Protein AF-A0A1B8EH57-F1 (afdb_monomer)

Nearest PDB structures (foldseek):
  7ki3-assembly2_D  TM=1.905E-01  e=2.242E+00  Homo sapiens

Structure (mmCIF, N/CA/C/O backbone):
data_AF-A0A1B8EH57-F1
#
_entry.id   AF-A0A1B8EH57-F1
#
loop_
_atom_site.group_PDB
_atom_site.id
_atom_site.type_symbol
_atom_site.label_atom_id
_atom_site.label_alt_id
_atom_site.label_comp_id
_atom_site.label_asym_id
_atom_site.label_entity_id
_atom_site.label_seq_id
_atom_site.pdbx_PDB_ins_code
_atom_site.Cartn_x
_atom_site.Cartn_y
_atom_site.Cartn_z
_atom_site.occupancy
_atom_site.B_iso_or_equiv
_atom_site.auth_seq_id
_atom_site.auth_comp_id
_atom_site.auth_asym_id
_atom_site.auth_atom_id
_atom_site.pdbx_PDB_model_num
ATOM 1 N N . MET A 1 1 ? -36.931 -7.193 52.667 1.00 37.59 1 MET A N 1
ATOM 2 C CA . MET A 1 1 ? -36.560 -7.745 51.350 1.00 37.59 1 MET A CA 1
ATOM 3 C C . MET A 1 1 ? -35.455 -6.861 50.803 1.00 37.59 1 MET A C 1
ATOM 5 O O . MET A 1 1 ? -35.737 -5.723 50.458 1.00 37.59 1 MET A O 1
ATOM 9 N N . SER A 1 2 ? -34.202 -7.315 50.858 1.00 40.94 2 SER A N 1
ATOM 10 C CA . SER A 1 2 ? -33.046 -6.522 50.423 1.00 40.94 2 SER A CA 1
ATOM 11 C C . SER A 1 2 ? -32.767 -6.791 48.950 1.00 40.94 2 SER A C 1
ATOM 13 O O . SER A 1 2 ? -32.434 -7.917 48.585 1.00 40.94 2 SER A O 1
ATOM 15 N N . ASN A 1 3 ? -32.913 -5.762 48.117 1.00 41.00 3 ASN A N 1
ATOM 16 C CA . ASN A 1 3 ? -32.501 -5.793 46.719 1.00 41.00 3 ASN A CA 1
ATOM 17 C C . ASN A 1 3 ? -30.983 -5.613 46.636 1.00 41.00 3 ASN A C 1
ATOM 19 O O . ASN A 1 3 ? -30.452 -4.557 46.970 1.00 41.00 3 ASN A O 1
ATOM 23 N N . GLN A 1 4 ? -30.297 -6.655 46.175 1.00 43.28 4 GLN A N 1
ATOM 24 C CA . GLN A 1 4 ? -28.942 -6.561 45.648 1.00 43.28 4 GLN A CA 1
ATOM 25 C C . GLN A 1 4 ? -29.031 -5.998 44.225 1.00 43.28 4 GLN A C 1
ATOM 27 O O . GLN A 1 4 ? -29.577 -6.651 43.341 1.00 43.28 4 GLN A O 1
ATOM 32 N N . GLN A 1 5 ? -28.481 -4.810 43.985 1.00 41.66 5 GLN A N 1
ATOM 33 C CA . GLN A 1 5 ? -28.038 -4.416 42.648 1.00 41.66 5 GLN A CA 1
ATOM 34 C C . GLN A 1 5 ? -26.516 -4.357 42.688 1.00 41.66 5 GLN A C 1
ATOM 36 O O . GLN A 1 5 ? -25.912 -3.380 43.124 1.00 41.66 5 GLN A O 1
ATOM 41 N N . GLY A 1 6 ? -25.907 -5.482 42.316 1.00 41.56 6 GLY A N 1
ATOM 42 C CA . GLY A 1 6 ? -24.475 -5.580 42.101 1.00 41.56 6 GLY A CA 1
ATOM 43 C C . GLY A 1 6 ? -24.075 -4.811 40.846 1.00 41.56 6 GLY A C 1
ATOM 44 O O . GLY A 1 6 ? -24.690 -4.962 39.791 1.00 41.56 6 GLY A O 1
ATOM 45 N N . LEU A 1 7 ? -23.022 -4.007 40.984 1.00 46.34 7 LEU A N 1
ATOM 46 C CA . LEU A 1 7 ? -22.224 -3.448 39.898 1.00 46.34 7 LEU A CA 1
ATOM 47 C C . LEU A 1 7 ? -21.903 -4.530 38.847 1.00 46.34 7 LEU A C 1
ATOM 49 O O . LEU A 1 7 ? -21.096 -5.423 39.094 1.00 46.34 7 LEU A O 1
ATOM 53 N N . LEU A 1 8 ? -22.472 -4.401 37.648 1.00 45.69 8 LEU A N 1
ATOM 54 C CA . LEU A 1 8 ? -22.114 -5.174 36.450 1.00 45.69 8 LEU A CA 1
ATOM 55 C C . LEU A 1 8 ? -21.276 -4.333 35.469 1.00 45.69 8 LEU A C 1
ATOM 57 O O . LEU A 1 8 ? -21.490 -4.380 34.266 1.00 45.69 8 LEU A O 1
ATOM 61 N N . VAL A 1 9 ? -20.329 -3.524 35.956 1.00 52.69 9 VAL A N 1
ATOM 62 C CA . VAL A 1 9 ? -19.559 -2.602 35.085 1.00 52.69 9 VAL A CA 1
ATOM 63 C C . VAL A 1 9 ? -18.210 -3.194 34.623 1.00 52.69 9 VAL A C 1
ATOM 65 O O . VAL A 1 9 ? -17.579 -2.671 33.709 1.00 52.69 9 VAL A O 1
ATOM 68 N N . GLY A 1 10 ? -17.768 -4.330 35.178 1.00 49.28 10 GLY A N 1
ATOM 69 C CA . GLY A 1 10 ? -16.447 -4.910 34.872 1.00 49.28 10 GLY A CA 1
ATOM 70 C C . GLY A 1 10 ? -16.366 -5.841 33.649 1.00 49.28 10 GLY A C 1
ATOM 71 O O . GLY A 1 10 ? -15.291 -6.012 33.079 1.00 49.28 10 GLY A O 1
ATOM 72 N N . GLY A 1 11 ? -17.475 -6.462 33.229 1.00 53.59 11 GLY A N 1
ATOM 73 C CA . GLY A 1 11 ? -17.455 -7.510 32.193 1.00 53.59 11 GLY A CA 1
ATOM 74 C C . GLY A 1 11 ? -17.371 -6.981 30.756 1.00 53.59 11 GLY A C 1
ATOM 75 O O . GLY A 1 11 ? -16.646 -7.529 29.921 1.00 53.59 11 GLY A O 1
ATOM 76 N N . ASP A 1 12 ? -18.080 -5.890 30.469 1.00 61.47 12 ASP A N 1
ATOM 77 C CA . ASP A 1 12 ? -18.237 -5.381 29.101 1.00 61.47 12 ASP A CA 1
ATOM 78 C C . ASP A 1 12 ? -17.005 -4.622 28.593 1.00 61.47 12 ASP A C 1
ATOM 80 O O . ASP A 1 12 ? -16.688 -4.659 27.400 1.00 61.47 12 ASP A O 1
ATOM 84 N N . THR A 1 13 ? -16.255 -3.974 29.485 1.00 68.88 13 THR A N 1
ATOM 85 C CA . THR A 1 13 ? -15.023 -3.246 29.144 1.00 68.88 13 THR A CA 1
ATOM 86 C C . THR A 1 13 ? -13.898 -4.201 28.749 1.00 68.88 13 THR A C 1
ATOM 88 O O . THR A 1 13 ? -13.303 -4.025 27.684 1.00 68.88 13 THR A O 1
ATOM 91 N N . SER A 1 14 ? -13.674 -5.260 29.533 1.00 75.44 14 SER A N 1
ATOM 92 C CA . SER A 1 14 ? -12.666 -6.295 29.257 1.00 75.44 14 SER A CA 1
ATOM 93 C C . SER A 1 14 ? -12.943 -7.033 27.943 1.00 75.44 14 SER A C 1
ATOM 95 O O . SER A 1 14 ? -12.069 -7.143 27.079 1.00 75.44 14 SER A O 1
ATOM 97 N N . ARG A 1 15 ? -14.200 -7.442 27.717 1.00 81.50 15 ARG A N 1
ATOM 98 C CA . ARG A 1 15 ? -14.610 -8.089 26.463 1.00 81.50 15 ARG A CA 1
ATOM 99 C C . ARG A 1 15 ? -14.409 -7.177 25.255 1.00 81.50 15 ARG A C 1
ATOM 101 O O . ARG A 1 15 ? -13.974 -7.638 24.200 1.00 81.50 15 ARG A O 1
ATOM 108 N N . THR A 1 16 ? -14.703 -5.885 25.396 1.00 81.69 16 THR A N 1
ATOM 109 C CA . THR A 1 16 ? -14.525 -4.947 24.285 1.00 81.69 16 THR A CA 1
ATOM 110 C C . THR A 1 16 ? -13.048 -4.672 23.996 1.00 81.69 16 THR A C 1
ATOM 112 O O . THR A 1 16 ? -12.673 -4.580 22.829 1.00 81.69 16 THR A O 1
ATOM 115 N N . ALA A 1 17 ? -12.191 -4.589 25.018 1.00 84.00 17 ALA A N 1
ATOM 116 C CA . ALA A 1 17 ? -10.747 -4.442 24.831 1.00 84.00 17 ALA A CA 1
ATOM 117 C C . ALA A 1 17 ? -10.155 -5.634 24.059 1.00 84.00 17 ALA A C 1
ATOM 119 O O . ALA A 1 17 ? -9.436 -5.443 23.079 1.00 84.00 17 ALA A O 1
ATOM 120 N N . GLN A 1 18 ? -10.555 -6.859 24.416 1.00 90.00 18 GLN A N 1
ATOM 121 C CA . GLN A 1 18 ? -10.153 -8.073 23.697 1.00 90.00 18 GLN A CA 1
ATOM 122 C C . GLN A 1 18 ? -10.617 -8.069 22.236 1.00 90.00 18 GLN A C 1
ATOM 124 O O . GLN A 1 18 ? -9.854 -8.429 21.343 1.00 90.00 18 GLN A O 1
ATOM 129 N N . GLN A 1 19 ? -11.852 -7.633 21.965 1.00 90.69 19 GLN A N 1
ATOM 130 C CA . GLN A 1 19 ? -12.363 -7.517 20.594 1.00 90.69 19 GLN A CA 1
ATOM 131 C C . GLN A 1 19 ? -11.565 -6.517 19.758 1.00 90.69 19 GLN A C 1
ATOM 133 O O . GLN A 1 19 ? -11.292 -6.771 18.585 1.00 90.69 19 GLN A O 1
ATOM 138 N N . VAL A 1 20 ? -11.197 -5.383 20.353 1.00 90.94 20 VAL A N 1
ATOM 139 C CA . VAL A 1 20 ? -10.392 -4.359 19.686 1.00 90.94 20 VAL A CA 1
ATOM 140 C C . VAL A 1 20 ? -8.989 -4.885 19.394 1.00 90.94 20 VAL A C 1
ATOM 142 O O . VAL A 1 20 ? -8.530 -4.757 18.261 1.00 90.94 20 VAL A O 1
ATOM 145 N N . GLN A 1 21 ? -8.342 -5.538 20.361 1.00 90.56 21 GLN A N 1
ATOM 146 C CA . GLN A 1 21 ? -7.015 -6.119 20.169 1.00 90.56 21 GLN A CA 1
ATOM 147 C C . GLN A 1 21 ? -7.015 -7.214 19.095 1.00 90.56 21 GLN A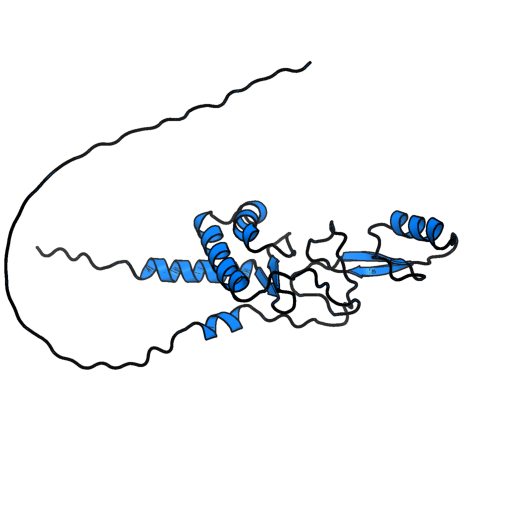 C 1
ATOM 149 O O . GLN A 1 21 ? -6.219 -7.158 18.159 1.00 90.56 21 GLN A O 1
ATOM 154 N N . ALA A 1 22 ? -7.961 -8.153 19.158 1.00 92.75 22 ALA A N 1
ATOM 155 C CA . ALA A 1 22 ? -8.095 -9.198 18.147 1.00 92.75 22 ALA A CA 1
ATOM 156 C C . ALA A 1 22 ? -8.340 -8.612 16.745 1.00 92.75 22 ALA A C 1
ATOM 158 O O . ALA A 1 22 ? -7.831 -9.123 15.748 1.00 92.75 22 ALA A O 1
ATOM 159 N N . ALA A 1 23 ? -9.106 -7.521 16.647 1.00 91.94 23 ALA A N 1
ATOM 160 C CA . ALA A 1 23 ? -9.321 -6.834 15.381 1.00 91.94 23 ALA A CA 1
ATOM 161 C C . ALA A 1 23 ? -8.056 -6.119 14.880 1.00 91.94 23 ALA A C 1
ATOM 163 O O . ALA A 1 23 ? -7.776 -6.166 13.684 1.00 91.94 23 ALA A O 1
ATOM 164 N N . LEU A 1 24 ? -7.276 -5.491 15.764 1.00 92.44 24 LEU A N 1
ATOM 165 C CA . LEU A 1 24 ? -5.995 -4.874 15.410 1.00 92.44 24 LEU A CA 1
ATOM 166 C C . LEU A 1 24 ? -5.024 -5.907 14.834 1.00 92.44 24 LEU A C 1
ATOM 168 O O . LEU A 1 24 ? -4.506 -5.702 13.740 1.00 92.44 24 LEU A O 1
ATOM 172 N N . GLU A 1 25 ? -4.852 -7.040 15.512 1.00 91.94 25 GLU A N 1
ATOM 173 C CA . GLU A 1 25 ? -3.983 -8.137 15.066 1.00 91.94 25 GLU A CA 1
ATOM 174 C C . GLU A 1 25 ? -4.462 -8.763 13.752 1.00 91.94 25 GLU A C 1
ATOM 176 O O . GLU A 1 25 ? -3.658 -9.149 12.903 1.00 91.94 25 GLU A O 1
ATOM 181 N N . ARG A 1 26 ? -5.782 -8.833 13.554 1.00 94.12 26 ARG A N 1
ATOM 182 C CA . ARG A 1 26 ? -6.382 -9.371 12.331 1.00 94.12 26 ARG A CA 1
ATOM 183 C C . ARG A 1 26 ? -6.219 -8.446 11.128 1.00 94.12 26 ARG A C 1
ATOM 185 O O . ARG A 1 26 ? -6.075 -8.936 10.010 1.00 94.12 26 ARG A O 1
ATOM 192 N N . PHE A 1 27 ? -6.336 -7.133 11.321 1.00 95.62 27 PHE A N 1
ATOM 193 C CA . PHE A 1 27 ? -6.460 -6.190 10.210 1.00 95.62 27 PHE A CA 1
ATOM 194 C C . PHE A 1 27 ? -5.225 -5.344 9.958 1.00 95.62 27 PHE A C 1
ATOM 196 O O . PHE A 1 27 ? -5.118 -4.832 8.844 1.00 95.62 27 PHE A O 1
ATOM 203 N N . PHE A 1 28 ? -4.316 -5.178 10.920 1.00 95.31 28 PHE A N 1
ATOM 204 C CA . PHE A 1 28 ? -3.252 -4.187 10.803 1.00 95.31 28 PHE A CA 1
ATOM 205 C C . PHE A 1 28 ? -1.857 -4.691 11.167 1.00 95.31 28 PHE A C 1
ATOM 207 O O . PHE A 1 28 ? -1.659 -5.549 12.020 1.00 95.31 28 PHE A O 1
ATOM 214 N N . ILE A 1 29 ? -0.873 -4.075 10.516 1.00 93.44 29 ILE A N 1
ATOM 215 C CA . ILE A 1 29 ? 0.534 -4.059 10.904 1.00 93.44 29 ILE A CA 1
ATOM 216 C C . ILE A 1 29 ? 0.951 -2.597 11.047 1.00 93.44 29 ILE A C 1
ATOM 218 O O . ILE A 1 29 ? 0.705 -1.783 10.154 1.00 93.44 29 ILE A O 1
ATOM 222 N N . MET A 1 30 ? 1.607 -2.274 12.158 1.00 90.00 30 MET A N 1
ATOM 223 C CA . MET A 1 30 ? 2.203 -0.961 12.391 1.00 90.00 30 MET A CA 1
ATOM 224 C C . MET A 1 30 ? 3.656 -0.996 11.924 1.00 90.00 30 MET A C 1
ATOM 226 O O . MET A 1 30 ? 4.483 -1.707 12.487 1.00 90.00 30 MET A O 1
ATOM 230 N N . ASN A 1 31 ? 3.967 -0.260 10.862 1.00 89.31 31 ASN A N 1
ATOM 231 C CA . ASN A 1 31 ? 5.331 -0.091 10.385 1.00 89.31 31 ASN A CA 1
ATOM 232 C C . ASN A 1 31 ? 5.885 1.222 10.945 1.00 89.31 31 ASN A C 1
ATOM 234 O O . ASN A 1 31 ? 5.649 2.289 10.378 1.00 89.31 31 ASN A O 1
ATOM 238 N N . GLU A 1 32 ? 6.593 1.126 12.067 1.00 86.06 32 GLU A N 1
ATOM 239 C CA . GLU A 1 32 ? 7.187 2.272 12.765 1.00 86.06 32 GLU A CA 1
ATOM 240 C C . GLU A 1 32 ? 8.334 2.920 11.979 1.00 86.06 32 GLU A C 1
ATOM 242 O O . GLU A 1 32 ? 8.498 4.133 12.030 1.00 86.06 32 GLU A O 1
ATOM 247 N N . GLU A 1 33 ? 9.097 2.148 11.199 1.00 85.81 33 GLU A N 1
ATOM 248 C CA . GLU A 1 33 ? 10.227 2.672 10.415 1.00 85.81 33 GLU A CA 1
ATOM 249 C C . GLU A 1 33 ? 9.765 3.715 9.384 1.00 85.81 33 GLU A C 1
ATOM 251 O O . GLU A 1 33 ? 10.410 4.749 9.186 1.00 85.81 33 GLU A O 1
ATOM 256 N N . TYR A 1 34 ? 8.621 3.455 8.746 1.00 86.25 34 TYR A N 1
ATOM 257 C CA . TYR A 1 34 ? 8.047 4.316 7.709 1.00 86.25 34 TYR A CA 1
ATOM 258 C C . TYR A 1 34 ? 6.793 5.066 8.160 1.00 86.25 34 TYR A C 1
ATOM 260 O O . TYR A 1 34 ? 6.176 5.774 7.353 1.00 86.25 34 TYR A O 1
ATOM 268 N N . ASN A 1 35 ? 6.411 4.921 9.431 1.00 86.75 35 ASN A N 1
ATOM 269 C CA . ASN A 1 35 ? 5.195 5.479 10.009 1.00 86.75 35 ASN A CA 1
ATOM 270 C C . ASN A 1 35 ? 3.948 5.157 9.158 1.00 86.75 35 ASN A C 1
ATOM 272 O O . ASN A 1 35 ? 3.191 6.052 8.748 1.00 86.75 35 ASN A O 1
ATOM 276 N N . LYS A 1 36 ? 3.746 3.871 8.839 1.00 88.69 36 LYS A N 1
ATOM 277 C CA . LYS A 1 36 ? 2.606 3.387 8.043 1.00 88.69 36 LYS A CA 1
ATOM 278 C C . LYS A 1 36 ? 1.738 2.419 8.836 1.00 88.69 36 LYS A C 1
ATOM 280 O O . LYS A 1 36 ? 2.230 1.480 9.447 1.00 88.69 36 LYS A O 1
ATOM 285 N N . VAL A 1 37 ? 0.425 2.619 8.747 1.00 92.19 37 VAL A N 1
ATOM 286 C CA . VAL A 1 37 ? -0.583 1.658 9.209 1.00 92.19 37 VAL A CA 1
ATOM 287 C C . VAL A 1 37 ? -0.955 0.795 8.012 1.00 92.19 37 VAL A C 1
ATOM 289 O O . VAL A 1 37 ? -1.624 1.272 7.099 1.00 92.19 37 VAL A O 1
ATOM 292 N N . ILE A 1 38 ? -0.483 -0.444 7.965 1.00 94.38 38 ILE A N 1
ATOM 293 C CA . ILE A 1 38 ? -0.692 -1.347 6.831 1.00 94.38 38 ILE A CA 1
ATOM 294 C C . ILE A 1 38 ? -1.899 -2.218 7.125 1.00 94.38 38 ILE A C 1
ATOM 296 O O . ILE A 1 38 ? -1.904 -2.953 8.107 1.00 94.38 38 ILE A O 1
ATOM 300 N N . CYS A 1 39 ? -2.920 -2.154 6.276 1.00 96.25 39 CYS A N 1
ATOM 301 C CA . CYS A 1 39 ? -4.034 -3.076 6.355 1.00 96.25 39 CYS A CA 1
ATOM 302 C C . CYS A 1 39 ? -3.667 -4.410 5.699 1.00 96.25 39 CYS A C 1
ATOM 304 O O . CYS A 1 39 ? -3.347 -4.450 4.513 1.00 96.25 39 CYS A O 1
ATOM 306 N N . ILE A 1 40 ? -3.767 -5.489 6.470 1.00 96.12 40 ILE A N 1
ATOM 307 C CA . ILE A 1 40 ? -3.529 -6.876 6.050 1.00 96.12 40 ILE A CA 1
ATOM 308 C C . ILE A 1 40 ? -4.818 -7.690 5.923 1.00 96.12 40 ILE A C 1
ATOM 310 O O . ILE A 1 40 ? -4.767 -8.902 5.720 1.00 96.12 40 ILE A O 1
ATOM 314 N N . GLY A 1 41 ? -5.974 -7.030 6.033 1.00 93.81 41 GLY A N 1
ATOM 315 C CA . GLY A 1 41 ? -7.258 -7.663 5.778 1.00 93.81 41 GLY A CA 1
ATOM 316 C C . GLY A 1 41 ? -7.300 -8.281 4.380 1.00 93.81 41 GLY A C 1
ATOM 317 O O . GLY A 1 41 ? -6.675 -7.780 3.437 1.00 93.81 41 GLY A O 1
ATOM 318 N N . GLU A 1 42 ? -8.043 -9.375 4.258 1.00 91.94 42 GLU A N 1
ATOM 319 C CA . GLU A 1 42 ? -8.228 -10.096 3.000 1.00 91.94 42 GLU A CA 1
ATOM 320 C C . GLU A 1 42 ? -8.636 -9.134 1.868 1.00 91.94 42 GLU A C 1
ATOM 322 O O . GLU A 1 42 ? -9.528 -8.300 2.039 1.00 91.94 42 GLU A O 1
ATOM 327 N N . GLY A 1 43 ? -7.914 -9.191 0.742 1.00 90.06 43 GLY A N 1
ATOM 328 C CA . GLY A 1 43 ? -8.135 -8.324 -0.422 1.00 90.06 43 GLY A CA 1
ATOM 329 C C . GLY A 1 43 ? -7.710 -6.852 -0.275 1.00 90.06 43 GLY A C 1
ATOM 330 O O . GLY A 1 43 ? -8.141 -6.028 -1.081 1.00 90.06 43 GLY A O 1
ATOM 331 N N . CYS A 1 44 ? -6.917 -6.480 0.742 1.00 92.38 44 CYS A N 1
ATOM 332 C CA . CYS A 1 44 ? -6.524 -5.081 0.971 1.00 92.38 44 CYS A CA 1
ATOM 333 C C . CYS A 1 44 ? -5.025 -4.788 0.794 1.00 92.38 44 CYS A C 1
ATOM 335 O O . CYS A 1 44 ? -4.672 -4.006 -0.087 1.00 92.38 44 CYS A O 1
ATOM 337 N N . ARG A 1 45 ? -4.169 -5.364 1.650 1.00 93.50 45 ARG A N 1
ATOM 338 C CA . ARG A 1 45 ? -2.689 -5.313 1.590 1.00 93.50 45 ARG A CA 1
ATOM 339 C C . ARG A 1 45 ? -2.076 -3.950 1.224 1.00 93.50 45 ARG A C 1
ATOM 341 O O . ARG A 1 45 ? -1.209 -3.862 0.357 1.00 93.50 45 ARG A O 1
ATOM 348 N N . LYS A 1 46 ? -2.514 -2.873 1.887 1.00 93.12 46 LYS A N 1
ATOM 349 C CA . LYS A 1 46 ? -2.045 -1.497 1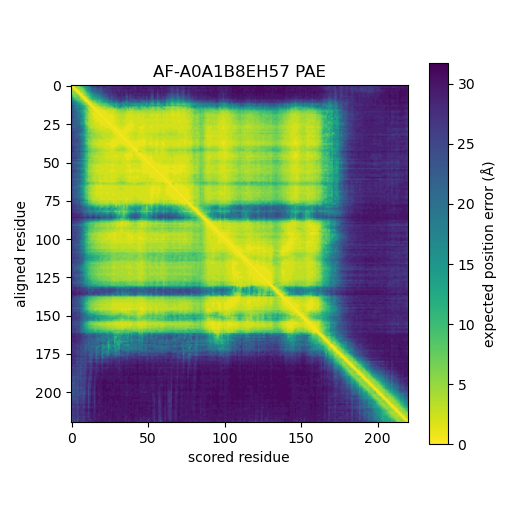.615 1.00 93.12 46 LYS A CA 1
ATOM 350 C C . LYS A 1 46 ? -2.009 -0.606 2.849 1.00 93.12 46 LYS A C 1
ATOM 352 O O . LYS A 1 46 ? -2.735 -0.829 3.815 1.00 93.12 46 LYS A O 1
ATOM 357 N N . ALA A 1 47 ? -1.206 0.450 2.795 1.00 93.00 47 ALA A N 1
ATOM 358 C CA . ALA A 1 47 ? -1.135 1.462 3.836 1.00 93.00 47 ALA A CA 1
ATOM 359 C C . ALA A 1 47 ? -2.375 2.371 3.846 1.00 93.00 47 ALA A C 1
ATOM 361 O O . ALA A 1 47 ? -2.849 2.847 2.812 1.00 93.00 47 ALA A O 1
ATOM 362 N N . ILE A 1 48 ? -2.873 2.655 5.046 1.00 92.19 48 ILE A N 1
ATOM 363 C CA . ILE A 1 48 ? -4.046 3.480 5.319 1.00 92.19 48 ILE A CA 1
ATOM 364 C C . ILE A 1 48 ? -3.611 4.687 6.151 1.00 92.19 48 ILE A C 1
ATOM 366 O O . ILE A 1 48 ? -2.798 4.585 7.067 1.00 92.19 48 ILE A O 1
ATOM 370 N N . LYS A 1 49 ? -4.153 5.866 5.836 1.00 89.00 49 L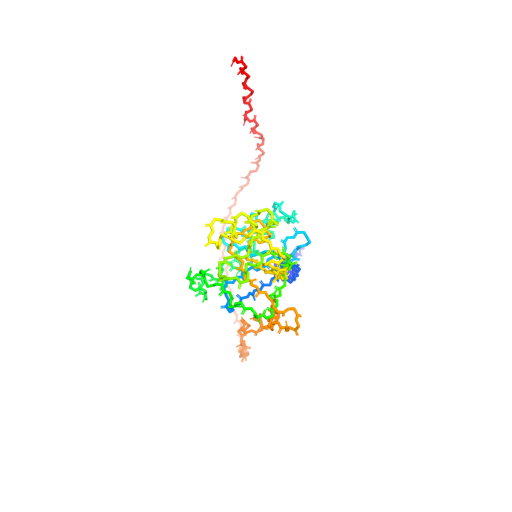YS A N 1
ATOM 371 C CA . LYS A 1 49 ? -3.948 7.059 6.671 1.00 89.00 49 LYS A CA 1
ATOM 372 C C . LYS A 1 49 ? -4.709 6.878 7.986 1.00 89.00 49 LYS A C 1
ATOM 374 O O . LYS A 1 49 ? -5.863 6.464 7.937 1.00 89.00 49 LYS A O 1
ATOM 379 N N . ALA A 1 50 ? -4.124 7.261 9.123 1.00 88.00 50 ALA A N 1
ATOM 380 C CA . ALA A 1 50 ? -4.744 7.087 10.445 1.00 88.00 50 ALA A CA 1
ATOM 381 C C . ALA A 1 50 ? -6.195 7.615 10.505 1.00 88.00 50 ALA A C 1
ATOM 383 O O . ALA A 1 50 ? -7.115 6.872 10.830 1.00 88.00 50 ALA A O 1
ATOM 384 N N . HIS A 1 51 ? -6.440 8.844 10.030 1.00 88.25 51 HIS A N 1
ATOM 385 C CA . HIS A 1 51 ? -7.790 9.436 9.990 1.00 88.25 51 HIS A CA 1
ATOM 386 C C . HIS A 1 51 ? -8.789 8.708 9.065 1.00 88.25 51 HIS A C 1
ATOM 388 O O . HIS A 1 51 ? -9.987 8.973 9.107 1.00 88.25 51 HIS A O 1
ATOM 394 N N . ALA A 1 52 ? -8.315 7.829 8.179 1.00 92.12 52 ALA A N 1
ATOM 395 C CA . ALA A 1 52 ? -9.144 7.076 7.242 1.00 92.12 52 ALA A CA 1
ATOM 396 C C . ALA A 1 52 ? -9.449 5.647 7.724 1.00 92.12 52 ALA A C 1
ATOM 398 O O . ALA A 1 52 ? -10.250 4.967 7.082 1.00 92.12 52 ALA A O 1
ATOM 399 N N . VAL A 1 53 ? -8.855 5.194 8.836 1.00 94.50 53 VAL A N 1
ATOM 400 C CA . VAL A 1 53 ? -8.973 3.817 9.346 1.00 94.50 53 VAL A CA 1
ATOM 401 C C . VAL A 1 53 ? -10.424 3.416 9.600 1.00 94.50 53 VAL A C 1
ATOM 403 O O . VAL A 1 53 ? -10.861 2.385 9.091 1.00 94.50 53 VAL A O 1
ATOM 406 N N . GLN A 1 54 ? -11.203 4.242 10.307 1.00 96.00 54 GLN A N 1
ATOM 407 C CA . GLN A 1 54 ? -12.602 3.925 10.619 1.00 96.00 54 GLN A CA 1
ATOM 408 C C . GLN A 1 54 ? -13.407 3.657 9.339 1.00 96.00 54 GLN A C 1
ATOM 410 O O . GLN A 1 54 ? -14.029 2.607 9.176 1.00 96.00 54 GLN A O 1
ATOM 415 N N . ARG A 1 55 ? -13.352 4.606 8.397 1.00 97.00 55 ARG A N 1
ATOM 416 C CA . ARG A 1 55 ? -14.057 4.518 7.111 1.00 97.00 55 ARG A CA 1
ATOM 417 C C . ARG A 1 55 ? -13.567 3.329 6.287 1.00 97.00 55 ARG A C 1
ATOM 419 O O . ARG A 1 55 ? -14.360 2.694 5.596 1.00 97.00 55 ARG A O 1
ATOM 426 N N . HIS A 1 56 ? -12.268 3.050 6.335 1.00 96.19 56 HIS A N 1
ATOM 427 C CA . HIS A 1 56 ? -11.661 1.931 5.635 1.00 96.19 56 HIS A CA 1
ATOM 428 C C . HIS A 1 56 ? -12.224 0.593 6.126 1.00 96.19 56 HIS A C 1
ATOM 430 O O . HIS A 1 56 ? -12.735 -0.177 5.315 1.00 96.19 56 HIS A O 1
ATOM 436 N N . LEU A 1 57 ? -12.217 0.362 7.441 1.00 96.44 57 LEU A N 1
ATOM 437 C CA . LEU A 1 57 ? -12.739 -0.858 8.059 1.00 96.44 57 LEU A CA 1
ATOM 438 C C . LEU A 1 57 ? -14.223 -1.083 7.751 1.00 96.44 57 LEU A C 1
ATOM 440 O O . LEU A 1 57 ? -14.619 -2.197 7.420 1.00 96.44 57 LEU A O 1
ATOM 444 N N . GLN A 1 58 ? -15.031 -0.024 7.799 1.00 96.56 58 GLN A N 1
ATOM 445 C CA . GLN A 1 58 ? -16.464 -0.111 7.504 1.00 96.56 58 GLN A CA 1
ATOM 446 C C . GLN A 1 58 ? -16.732 -0.480 6.042 1.00 96.56 58 GLN A C 1
ATOM 448 O O . GLN A 1 58 ? -17.575 -1.323 5.763 1.00 96.56 58 GLN A O 1
ATOM 453 N N . ARG A 1 59 ? -16.012 0.138 5.096 1.00 96.19 59 ARG A N 1
ATOM 454 C CA . ARG A 1 59 ? -16.277 -0.038 3.657 1.00 96.19 59 ARG A CA 1
ATOM 455 C C . ARG A 1 59 ? -15.613 -1.265 3.046 1.00 96.19 59 ARG A C 1
ATOM 457 O O . ARG A 1 59 ? -16.111 -1.776 2.053 1.00 96.19 59 ARG A O 1
ATOM 464 N N . ARG A 1 60 ? -14.448 -1.670 3.556 1.00 95.88 60 ARG A N 1
ATOM 465 C CA . ARG A 1 60 ? -13.641 -2.753 2.967 1.00 95.88 60 ARG A CA 1
ATOM 466 C C . ARG A 1 60 ? -13.717 -4.055 3.744 1.00 95.88 60 ARG A C 1
ATOM 468 O O . ARG A 1 60 ? -13.533 -5.104 3.144 1.00 95.88 60 ARG A O 1
ATOM 475 N N . HIS A 1 61 ? -14.007 -3.990 5.040 1.00 95.69 61 HIS A N 1
ATOM 476 C CA . HIS A 1 61 ? -14.013 -5.161 5.915 1.00 95.69 61 HIS A CA 1
ATOM 477 C C . HIS A 1 61 ? -15.327 -5.334 6.686 1.00 95.69 61 HIS A C 1
ATOM 479 O O . HIS A 1 61 ? -15.410 -6.207 7.545 1.00 95.69 61 HIS A O 1
ATOM 485 N N . SER A 1 62 ? -16.346 -4.514 6.393 1.00 95.44 62 SER A N 1
ATOM 486 C CA . SER A 1 62 ? -17.681 -4.569 7.008 1.00 95.44 62 SER A CA 1
ATOM 487 C C . SER A 1 62 ? -17.659 -4.600 8.543 1.00 95.44 62 SER A C 1
ATOM 489 O O . SER A 1 62 ? -18.520 -5.202 9.182 1.00 95.44 62 SER A O 1
ATOM 491 N N . VAL A 1 63 ? -16.662 -3.955 9.158 1.00 94.19 63 VAL A N 1
ATOM 492 C CA . VAL A 1 63 ? -16.532 -3.900 10.619 1.00 94.19 63 VAL A CA 1
ATOM 493 C C . VAL A 1 63 ? -17.561 -2.928 11.188 1.00 94.19 63 VAL A C 1
ATOM 495 O O . VAL A 1 63 ? -17.685 -1.795 10.718 1.00 94.19 63 VAL A O 1
ATOM 498 N N . GLY A 1 64 ? -18.264 -3.352 12.242 1.00 94.88 64 GLY A N 1
ATOM 499 C CA . GLY A 1 64 ? -19.300 -2.554 12.899 1.00 94.88 64 GLY A CA 1
ATOM 500 C C . GLY A 1 64 ? -18.824 -1.163 13.340 1.00 94.88 64 GLY A C 1
ATOM 501 O O . GLY A 1 64 ? -17.660 -0.957 13.698 1.00 94.88 64 GLY A O 1
ATOM 502 N N . GLY A 1 65 ? -19.740 -0.190 13.335 1.00 94.19 65 GLY A N 1
ATOM 503 C CA . GLY A 1 65 ? -19.432 1.229 13.560 1.00 94.19 65 GLY A CA 1
ATOM 504 C C . GLY A 1 65 ? -18.728 1.526 14.889 1.00 94.19 65 GLY A C 1
ATOM 505 O O . GLY A 1 65 ? -17.762 2.284 14.912 1.00 94.19 65 GLY A O 1
ATOM 506 N N . VAL A 1 66 ? -19.162 0.884 15.979 1.00 93.75 66 VAL A N 1
ATOM 507 C CA . VAL A 1 66 ? -18.570 1.070 17.316 1.00 93.75 66 VAL A CA 1
ATOM 508 C C . VAL A 1 66 ? -17.147 0.513 17.377 1.00 93.75 66 VAL A C 1
ATOM 510 O O . VAL A 1 66 ? -16.236 1.206 17.824 1.00 93.75 66 VAL A O 1
ATOM 513 N N . LEU A 1 67 ? -16.941 -0.714 16.890 1.00 93.88 67 LEU A N 1
ATOM 514 C CA . LEU A 1 67 ? -15.633 -1.371 16.903 1.00 93.88 67 LEU A CA 1
ATOM 515 C C . LEU A 1 67 ? -14.633 -0.643 15.992 1.00 93.88 67 LEU A C 1
ATOM 517 O O . LEU A 1 67 ? -13.524 -0.335 16.415 1.00 93.88 67 LEU A O 1
ATOM 521 N N . SER A 1 68 ? -15.045 -0.298 14.769 1.00 95.19 68 SER A N 1
ATOM 522 C CA . SER A 1 68 ? -14.206 0.449 13.819 1.00 95.19 68 SER A CA 1
ATOM 523 C C . SER A 1 68 ? -13.812 1.835 14.329 1.00 95.19 68 SER A C 1
ATOM 525 O O . SER A 1 68 ? -12.691 2.268 14.070 1.00 95.19 68 SER A O 1
ATOM 527 N N . LYS A 1 69 ? -14.702 2.520 15.064 1.00 95.06 69 LYS A N 1
ATOM 528 C CA . LYS A 1 69 ? -14.387 3.800 15.708 1.00 95.06 69 LYS A CA 1
ATOM 529 C C . LYS A 1 69 ? -13.312 3.626 16.782 1.00 95.06 69 LYS A C 1
ATOM 531 O O . LYS A 1 69 ? -12.279 4.269 16.684 1.00 95.06 69 LYS A O 1
ATOM 536 N N . ARG A 1 70 ? -13.498 2.691 17.722 1.00 94.19 70 ARG A N 1
ATOM 537 C CA . ARG A 1 70 ? -12.517 2.428 18.796 1.00 94.19 70 ARG A CA 1
ATOM 538 C C . ARG A 1 70 ? -11.133 2.060 18.256 1.00 94.19 70 ARG A C 1
ATOM 540 O O . ARG A 1 70 ? -10.131 2.540 18.766 1.00 94.19 70 ARG A O 1
ATOM 547 N N . ILE A 1 71 ? -11.077 1.241 17.204 1.00 93.44 71 ILE A N 1
ATOM 548 C CA . ILE A 1 71 ? -9.815 0.891 16.534 1.00 93.44 71 ILE A CA 1
ATOM 549 C C . ILE A 1 71 ? -9.144 2.135 15.936 1.00 93.44 71 ILE A C 1
ATOM 551 O O . ILE A 1 71 ? -7.932 2.301 16.053 1.00 93.44 71 ILE A O 1
ATOM 555 N N . ALA A 1 72 ? -9.919 3.002 15.281 1.00 92.69 72 ALA A N 1
ATOM 556 C CA . ALA A 1 72 ? -9.390 4.223 14.686 1.00 92.69 72 ALA A CA 1
ATOM 557 C C . ALA A 1 72 ? -8.905 5.224 15.738 1.00 92.69 72 ALA A C 1
ATOM 559 O O . ALA A 1 72 ? -7.881 5.858 15.505 1.00 92.69 72 ALA A O 1
ATOM 560 N N . ASP A 1 73 ? -9.600 5.330 16.871 1.00 91.62 73 ASP A N 1
ATOM 561 C CA . ASP A 1 73 ? -9.201 6.185 17.990 1.00 91.62 73 ASP A CA 1
ATOM 562 C C . ASP A 1 73 ? -7.850 5.714 18.561 1.00 91.62 73 ASP A C 1
ATOM 564 O O . ASP A 1 73 ? -6.911 6.504 18.604 1.00 91.62 73 ASP A O 1
ATOM 568 N N . LEU A 1 74 ? -7.686 4.411 18.840 1.00 90.31 74 LEU A N 1
ATOM 569 C CA . LEU A 1 74 ? -6.409 3.847 19.315 1.00 90.31 74 LEU A CA 1
ATOM 570 C C . LEU A 1 74 ? -5.257 4.044 18.325 1.00 90.31 74 LEU A C 1
ATOM 572 O O . LEU A 1 74 ? -4.164 4.453 18.706 1.00 90.31 74 LEU A O 1
ATOM 576 N N . ILE A 1 75 ? -5.483 3.772 17.035 1.00 89.31 75 ILE A N 1
ATOM 577 C CA . ILE A 1 75 ? -4.458 4.014 16.011 1.00 89.31 75 ILE A CA 1
ATOM 578 C C . ILE A 1 75 ? -4.158 5.514 15.907 1.00 89.31 75 ILE A C 1
ATOM 580 O O . ILE A 1 75 ? -3.012 5.898 15.699 1.00 89.31 75 ILE A O 1
ATOM 584 N N . GLY A 1 76 ? -5.172 6.369 16.033 1.00 87.94 76 GLY A N 1
ATOM 585 C CA . GLY A 1 76 ? -5.022 7.818 16.031 1.00 87.94 76 GLY A CA 1
ATOM 586 C C . GLY A 1 76 ? -4.168 8.320 17.192 1.00 87.94 76 GLY A C 1
ATOM 587 O O . GLY A 1 76 ? -3.323 9.183 16.973 1.00 87.94 76 GLY A O 1
ATOM 588 N N . GLU A 1 77 ? -4.339 7.757 18.384 1.00 85.19 77 GLU A N 1
ATOM 589 C CA . GLU A 1 77 ? -3.522 8.052 19.563 1.00 85.19 77 GLU A CA 1
ATOM 590 C C . GLU A 1 77 ? -2.077 7.572 19.372 1.00 85.19 77 GLU A C 1
ATOM 592 O O . GLU A 1 77 ? -1.145 8.370 19.490 1.00 85.19 77 GLU A O 1
ATOM 597 N N . GLU A 1 78 ? -1.876 6.316 18.968 1.00 79.69 78 GLU A N 1
ATOM 598 C CA . GLU A 1 78 ? -0.535 5.750 18.771 1.00 79.69 78 GLU A CA 1
ATOM 599 C C . GLU A 1 78 ? 0.247 6.501 17.677 1.00 79.69 78 GLU A C 1
ATOM 601 O O . GLU A 1 78 ? 1.405 6.878 17.855 1.00 79.69 78 GLU A O 1
ATOM 606 N N . VAL A 1 79 ? -0.400 6.773 16.538 1.00 74.25 79 VAL A N 1
ATOM 607 C CA . VAL A 1 79 ? 0.221 7.441 15.385 1.00 74.25 79 VAL A CA 1
ATOM 608 C C . VAL A 1 79 ? 0.341 8.948 15.602 1.00 74.25 79 VAL A C 1
ATOM 610 O O . VAL A 1 79 ? 1.353 9.538 15.238 1.00 74.25 79 VAL A O 1
ATOM 613 N N . GLY A 1 80 ? -0.682 9.598 16.159 1.00 64.31 80 GLY A N 1
ATOM 614 C CA . GLY A 1 80 ? -0.778 11.057 16.241 1.00 64.31 80 GLY A CA 1
ATOM 615 C C . GLY A 1 80 ? 0.245 11.692 17.179 1.00 64.31 80 GLY A C 1
ATOM 616 O O . GLY A 1 80 ? 0.773 12.759 16.866 1.00 64.31 80 GLY A O 1
ATOM 617 N N . TRP A 1 81 ? 0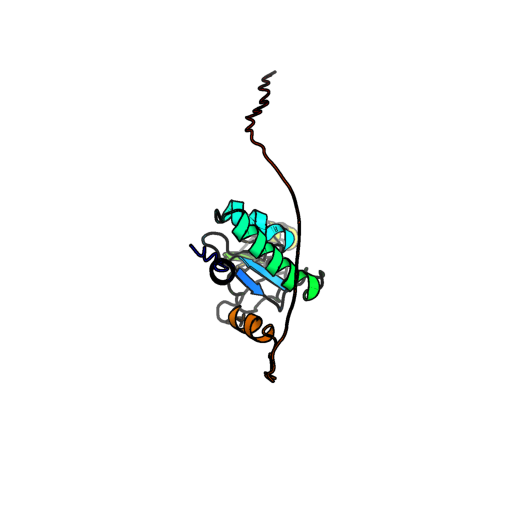.562 11.027 18.293 1.00 61.03 81 TRP A N 1
ATOM 618 C CA . TRP A 1 81 ? 1.565 11.510 19.245 1.00 61.03 81 TRP A CA 1
ATOM 619 C C . TRP A 1 81 ? 2.987 11.073 18.878 1.00 61.03 81 TRP A C 1
ATOM 621 O O . TRP A 1 81 ? 3.933 11.837 19.075 1.00 61.03 81 TRP A O 1
ATOM 631 N N . ARG A 1 82 ? 3.152 9.862 18.324 1.00 63.50 82 ARG A N 1
ATOM 632 C CA . ARG A 1 82 ? 4.473 9.246 18.119 1.00 63.50 82 ARG A CA 1
ATOM 633 C C . ARG A 1 82 ? 5.054 9.501 16.725 1.00 63.50 82 ARG A C 1
ATOM 635 O O . ARG A 1 82 ? 6.271 9.614 16.582 1.00 63.50 82 ARG A O 1
ATOM 642 N N . TRP A 1 83 ? 4.226 9.594 15.682 1.00 69.62 83 TRP A N 1
ATOM 643 C CA . TRP A 1 83 ? 4.693 9.633 14.293 1.00 69.62 83 TRP A CA 1
ATOM 644 C C . TRP A 1 83 ? 4.577 11.043 13.712 1.00 69.62 83 TRP A C 1
ATOM 646 O O . TRP A 1 83 ? 3.487 11.543 13.431 1.00 69.62 83 TRP A O 1
ATOM 656 N N . ARG A 1 84 ? 5.716 11.709 13.472 1.00 59.47 84 ARG A N 1
ATOM 657 C CA . ARG A 1 84 ? 5.691 13.021 12.807 1.00 59.47 84 ARG A CA 1
ATOM 658 C C . ARG A 1 84 ? 5.105 12.891 11.387 1.00 59.47 84 ARG A C 1
ATOM 660 O O . ARG A 1 84 ? 5.468 11.956 10.681 1.00 59.47 84 ARG A O 1
ATOM 667 N N . PRO A 1 85 ? 4.293 13.852 10.901 1.00 53.91 85 PRO A N 1
ATOM 668 C CA . PRO A 1 85 ? 3.603 13.773 9.600 1.00 53.91 85 PRO A CA 1
ATOM 669 C C . PRO A 1 85 ? 4.481 13.712 8.334 1.00 53.91 85 PRO A C 1
ATOM 671 O O . PRO A 1 85 ? 3.950 13.731 7.222 1.00 53.91 85 PRO A O 1
ATOM 674 N N . SER A 1 86 ? 5.810 13.672 8.448 1.00 54.25 86 SER A N 1
ATOM 675 C CA . SER A 1 86 ? 6.716 13.778 7.299 1.00 54.25 86 SER A CA 1
ATOM 676 C C . SER A 1 86 ? 6.952 12.414 6.634 1.00 54.25 86 SER A C 1
ATOM 678 O O . SER A 1 86 ? 8.053 11.874 6.645 1.00 54.25 86 SER A O 1
ATOM 680 N N . ASN A 1 87 ? 5.897 11.821 6.064 1.00 57.81 87 ASN A N 1
ATOM 681 C CA . ASN A 1 87 ? 5.893 10.408 5.652 1.00 57.81 87 ASN A CA 1
ATOM 682 C C . ASN A 1 87 ? 5.852 10.200 4.129 1.00 57.81 87 ASN A C 1
ATOM 684 O O . ASN A 1 87 ? 5.117 9.337 3.635 1.00 57.81 87 ASN A O 1
ATOM 688 N N . LYS A 1 88 ? 6.659 10.968 3.383 1.00 64.19 88 LYS A N 1
ATOM 689 C CA . LYS A 1 88 ? 6.954 10.706 1.957 1.00 64.19 88 LYS A CA 1
ATOM 690 C C . LYS A 1 88 ? 8.157 9.780 1.740 1.00 64.19 88 LYS A C 1
ATOM 692 O O . LYS A 1 88 ? 8.551 9.553 0.602 1.00 64.19 88 LYS A O 1
ATOM 697 N N . ARG A 1 89 ? 8.775 9.264 2.807 1.00 79.62 89 ARG A N 1
ATOM 698 C CA . ARG A 1 89 ? 9.944 8.392 2.669 1.00 79.62 89 ARG A CA 1
ATOM 699 C C . ARG A 1 89 ? 9.520 7.061 2.048 1.00 79.62 89 ARG A C 1
ATOM 701 O O . ARG A 1 89 ? 8.763 6.304 2.657 1.00 79.62 89 ARG A O 1
ATOM 708 N N . LEU A 1 90 ? 9.995 6.803 0.835 1.00 88.31 90 LEU A N 1
ATOM 709 C CA . LEU A 1 90 ? 9.950 5.475 0.239 1.00 88.31 90 LEU A CA 1
ATOM 710 C C . LEU A 1 90 ? 11.123 4.648 0.778 1.00 88.31 90 LEU A C 1
ATOM 712 O O . LEU A 1 90 ? 12.193 5.213 1.042 1.00 88.31 90 LEU A O 1
ATOM 716 N N . PRO A 1 91 ? 10.935 3.334 0.965 1.00 91.00 91 PRO A N 1
ATOM 717 C CA . PRO A 1 91 ? 12.047 2.416 1.134 1.00 91.00 91 PRO A CA 1
ATOM 718 C C . PRO A 1 91 ? 13.029 2.538 -0.033 1.00 91.00 91 PRO A C 1
ATOM 720 O O . PRO A 1 91 ? 12.659 2.891 -1.153 1.00 91.00 91 PRO A O 1
ATOM 723 N N . VAL A 1 92 ? 14.298 2.257 0.243 1.00 90.50 92 VAL A N 1
ATOM 724 C CA . VAL A 1 92 ? 15.332 2.218 -0.795 1.00 90.50 92 VAL A CA 1
ATOM 725 C C . VAL A 1 92 ? 15.106 0.988 -1.681 1.00 90.50 92 VAL A C 1
ATOM 727 O O . VAL A 1 92 ? 14.737 -0.077 -1.182 1.00 90.50 92 VAL A O 1
ATOM 730 N N . ASN A 1 93 ? 15.348 1.123 -2.987 1.00 92.12 93 ASN A N 1
ATOM 731 C CA . ASN A 1 93 ? 15.286 -0.001 -3.922 1.00 92.12 93 ASN A CA 1
ATOM 732 C C . ASN A 1 93 ? 16.250 -1.131 -3.512 1.00 92.12 93 ASN A C 1
ATOM 734 O O . ASN A 1 93 ? 17.364 -0.882 -3.049 1.00 92.12 93 ASN A O 1
ATOM 738 N N . GLY A 1 94 ? 15.828 -2.381 -3.708 1.00 91.00 94 GLY A N 1
ATOM 739 C CA . GLY A 1 94 ? 16.614 -3.581 -3.400 1.00 91.00 94 GLY A CA 1
ATOM 740 C C . GLY A 1 94 ? 16.592 -4.005 -1.926 1.00 91.00 94 GLY A C 1
ATOM 741 O O . GLY A 1 94 ? 17.346 -4.902 -1.529 1.00 91.00 94 GLY A O 1
ATOM 742 N N . LEU A 1 95 ? 15.751 -3.372 -1.100 1.00 91.81 95 LEU A N 1
ATOM 743 C CA . LEU A 1 95 ? 15.405 -3.874 0.230 1.00 91.81 95 LEU A CA 1
ATOM 744 C C . LEU A 1 95 ? 14.416 -5.041 0.134 1.00 91.81 95 LEU A C 1
ATOM 746 O O . LEU A 1 95 ? 13.703 -5.191 -0.855 1.00 91.81 95 LEU A O 1
ATOM 750 N N . GLY A 1 96 ? 14.363 -5.861 1.185 1.00 92.25 96 GLY A N 1
ATOM 751 C CA . GLY A 1 96 ? 13.382 -6.942 1.271 1.00 92.25 96 GLY A CA 1
ATOM 752 C C . GLY A 1 96 ? 11.933 -6.428 1.287 1.00 92.25 96 GLY A C 1
ATOM 753 O O . GLY A 1 96 ? 11.700 -5.293 1.726 1.00 92.25 96 GLY A O 1
ATOM 754 N N . PRO A 1 97 ? 10.947 -7.246 0.872 1.00 93.94 97 PRO A N 1
ATOM 755 C CA . PRO A 1 97 ? 9.541 -6.862 0.895 1.00 93.94 97 PRO A CA 1
ATOM 756 C C . PRO A 1 97 ? 9.078 -6.472 2.300 1.00 93.94 97 PRO A C 1
ATOM 758 O O . PRO A 1 97 ? 9.320 -7.196 3.268 1.00 93.94 97 PRO A O 1
ATOM 761 N N . GLN A 1 98 ? 8.391 -5.339 2.409 1.00 93.88 98 GLN A N 1
ATOM 762 C CA . GLN A 1 98 ? 7.704 -4.863 3.604 1.00 93.88 98 GLN A CA 1
ATOM 763 C C . GLN A 1 98 ? 6.530 -5.785 3.938 1.00 93.88 98 GLN A C 1
ATOM 765 O O . GLN A 1 98 ? 5.719 -6.137 3.073 1.00 93.88 98 GLN A O 1
ATOM 770 N N . LYS A 1 99 ? 6.426 -6.166 5.213 1.00 92.62 99 LYS A N 1
ATOM 771 C CA . LYS A 1 99 ? 5.421 -7.121 5.687 1.00 92.62 99 LYS A CA 1
ATOM 772 C C . LYS A 1 99 ? 4.000 -6.588 5.483 1.00 92.62 99 LYS A C 1
ATOM 774 O O . LYS A 1 99 ? 3.699 -5.440 5.799 1.00 92.62 99 LYS A O 1
ATOM 779 N N . GLY A 1 100 ? 3.108 -7.455 5.005 1.00 92.44 100 GLY A N 1
ATOM 780 C CA . GLY A 1 100 ? 1.681 -7.153 4.858 1.00 92.44 100 GLY A CA 1
ATOM 781 C C . GLY A 1 100 ? 1.295 -6.402 3.582 1.00 92.44 100 GLY A C 1
ATOM 782 O O . GLY A 1 100 ? 0.103 -6.234 3.331 1.00 92.44 100 GLY A O 1
ATOM 783 N N . LEU A 1 101 ? 2.270 -5.988 2.770 1.00 94.38 101 LEU A N 1
ATOM 784 C CA . LEU A 1 101 ? 2.031 -5.436 1.440 1.00 94.38 101 LEU A CA 1
ATOM 785 C C . LEU A 1 101 ? 2.164 -6.515 0.371 1.00 94.38 101 LEU A C 1
ATOM 787 O O . LEU A 1 101 ? 2.940 -7.461 0.499 1.00 94.38 101 LEU A O 1
ATOM 791 N N . GLU A 1 102 ? 1.404 -6.346 -0.699 1.00 93.06 102 GLU A N 1
ATOM 792 C CA . GLU A 1 102 ? 1.505 -7.178 -1.889 1.00 93.06 102 GLU A CA 1
ATOM 793 C C . GLU A 1 102 ? 2.714 -6.779 -2.739 1.00 93.06 102 GLU A C 1
ATOM 795 O O . GLU A 1 102 ? 3.002 -5.590 -2.893 1.00 93.06 102 GLU A O 1
ATOM 800 N N . VAL A 1 103 ? 3.418 -7.786 -3.258 1.00 94.00 103 VAL A N 1
ATOM 801 C CA . VAL A 1 103 ? 4.469 -7.634 -4.269 1.00 94.00 103 VAL A CA 1
ATOM 802 C C . VAL A 1 103 ? 3.833 -7.896 -5.627 1.00 94.00 103 VAL A C 1
ATOM 804 O O . VAL A 1 103 ? 3.109 -8.877 -5.781 1.00 94.00 103 VAL A O 1
ATOM 807 N N . PHE A 1 104 ? 4.095 -7.025 -6.592 1.00 93.69 104 PHE A N 1
ATOM 808 C CA . PHE A 1 104 ? 3.616 -7.155 -7.966 1.00 93.69 104 PHE A CA 1
ATOM 809 C C . PHE A 1 104 ? 4.755 -6.867 -8.943 1.00 93.69 104 PHE A C 1
ATOM 811 O O . PHE A 1 104 ? 5.747 -6.237 -8.579 1.00 93.69 104 PHE A O 1
ATOM 818 N N . MET A 1 105 ? 4.624 -7.352 -10.176 1.00 95.31 105 MET A N 1
ATOM 819 C CA . MET A 1 105 ? 5.653 -7.194 -11.203 1.00 95.31 105 MET A CA 1
ATOM 820 C C . MET A 1 105 ? 5.475 -5.884 -11.963 1.00 95.31 105 MET A C 1
ATOM 822 O O . MET A 1 105 ? 4.354 -5.448 -12.221 1.00 95.31 105 MET A O 1
ATOM 826 N N . ARG A 1 106 ? 6.597 -5.259 -12.316 1.00 95.25 106 ARG A N 1
ATOM 827 C CA . ARG A 1 106 ? 6.677 -4.068 -13.167 1.00 95.25 106 ARG A CA 1
ATOM 828 C C . ARG A 1 106 ? 7.891 -4.126 -14.078 1.00 95.25 106 ARG A C 1
ATOM 830 O O . ARG A 1 106 ? 8.720 -5.015 -13.933 1.00 95.25 106 ARG A O 1
ATOM 837 N N . PHE A 1 107 ? 8.008 -3.166 -14.989 1.00 94.56 107 PHE A N 1
ATOM 838 C CA . PHE A 1 107 ? 9.051 -3.155 -16.011 1.00 94.56 107 PHE A CA 1
ATOM 839 C C . PHE A 1 107 ? 10.030 -2.000 -15.785 1.00 94.56 107 PHE A C 1
ATOM 841 O O . PHE A 1 107 ? 9.650 -0.831 -15.820 1.00 94.56 107 PHE A O 1
ATOM 848 N N . GLN A 1 108 ? 11.295 -2.320 -15.524 1.00 94.81 108 GLN A N 1
ATOM 849 C CA . GLN A 1 108 ? 12.367 -1.354 -15.295 1.00 94.81 108 GLN A CA 1
ATOM 850 C C . GLN A 1 108 ? 13.192 -1.167 -16.567 1.00 94.81 108 GLN A C 1
ATOM 852 O O . GLN A 1 108 ? 13.719 -2.129 -17.122 1.00 94.81 108 GLN A O 1
ATOM 857 N N . CYS A 1 109 ? 13.362 0.083 -16.994 1.00 93.31 109 CYS A N 1
ATOM 858 C CA . CYS A 1 109 ? 14.316 0.429 -18.044 1.00 93.31 109 CYS A CA 1
ATOM 859 C C . CYS A 1 109 ? 15.752 0.127 -17.578 1.00 93.31 109 CYS A C 1
ATOM 861 O O . CYS A 1 109 ? 16.124 0.497 -16.465 1.00 93.31 109 CYS A O 1
ATOM 863 N N . ARG A 1 110 ? 16.579 -0.504 -18.424 1.00 92.12 110 ARG A N 1
ATOM 864 C CA . ARG A 1 110 ? 17.993 -0.792 -18.100 1.00 92.12 110 ARG A CA 1
ATOM 865 C C . ARG A 1 110 ? 18.931 0.402 -18.269 1.00 92.12 110 ARG A C 1
ATOM 867 O O . ARG A 1 110 ? 20.050 0.377 -17.761 1.00 92.12 110 ARG A O 1
ATOM 874 N N . PHE A 1 111 ? 18.505 1.430 -18.997 1.00 89.38 111 PHE A N 1
ATOM 875 C CA . PHE A 1 111 ? 19.344 2.584 -19.329 1.00 89.38 111 PHE A CA 1
ATOM 876 C C . PHE A 1 111 ? 19.215 3.737 -18.333 1.00 89.38 111 PHE A C 1
ATOM 878 O O . PHE A 1 111 ? 20.074 4.619 -18.297 1.00 89.38 111 PHE A O 1
ATOM 885 N N . CYS A 1 112 ? 18.159 3.750 -17.522 1.00 90.00 112 CYS A N 1
ATOM 886 C CA . CYS A 1 112 ? 17.918 4.796 -16.542 1.00 90.00 112 CYS A CA 1
ATOM 887 C C . CYS A 1 112 ? 17.248 4.242 -15.280 1.00 90.00 112 CYS A C 1
ATOM 889 O O . CYS A 1 112 ? 16.744 3.124 -15.247 1.00 90.00 112 CYS A O 1
ATOM 891 N N . ASN A 1 113 ? 17.227 5.062 -14.231 1.00 87.25 113 ASN A N 1
ATOM 892 C CA . ASN A 1 113 ? 16.596 4.730 -12.953 1.00 87.25 113 ASN A CA 1
ATOM 893 C C . ASN A 1 113 ? 15.226 5.412 -12.797 1.00 87.25 113 ASN A C 1
ATOM 895 O O . ASN A 1 113 ? 14.845 5.767 -11.680 1.00 87.25 113 ASN A O 1
ATOM 899 N N . GLU A 1 114 ? 14.510 5.663 -13.901 1.00 88.00 114 GLU A N 1
ATOM 900 C CA . GLU A 1 114 ? 13.113 6.100 -13.815 1.00 88.00 114 GLU A CA 1
ATOM 901 C C . GLU A 1 114 ? 12.243 5.024 -13.153 1.00 88.00 114 GLU A C 1
ATOM 903 O O . GLU A 1 114 ? 12.631 3.856 -13.055 1.00 88.00 114 GLU A O 1
ATOM 908 N N . LEU A 1 115 ? 11.079 5.442 -12.646 1.00 87.56 115 LEU A N 1
ATOM 909 C CA . LEU A 1 115 ? 10.160 4.555 -11.939 1.00 87.56 115 LEU A CA 1
ATOM 910 C C . LEU A 1 115 ? 9.742 3.370 -12.829 1.00 87.56 115 LEU A C 1
ATOM 912 O O . LEU A 1 115 ? 9.420 3.593 -13.996 1.00 87.56 115 LEU A O 1
ATOM 916 N N . PRO A 1 116 ? 9.652 2.145 -12.275 1.00 93.06 116 PRO A N 1
ATOM 917 C CA . PRO A 1 116 ? 9.162 0.990 -13.016 1.00 93.06 116 PRO A CA 1
ATOM 918 C C . PRO A 1 116 ? 7.777 1.231 -13.637 1.00 93.06 116 PRO A C 1
ATOM 920 O O . PRO A 1 116 ? 6.815 1.602 -12.942 1.00 93.06 116 PRO A O 1
ATOM 923 N N . ALA A 1 117 ? 7.677 0.969 -14.937 1.00 93.25 117 ALA A N 1
ATOM 924 C CA . ALA A 1 117 ? 6.454 1.059 -15.720 1.00 93.25 117 ALA A CA 1
ATOM 925 C C . ALA A 1 117 ? 5.463 -0.050 -15.342 1.00 93.25 117 ALA A C 1
ATOM 927 O O . ALA A 1 117 ? 5.850 -1.127 -14.881 1.00 93.25 117 ALA A O 1
ATOM 928 N N . ARG A 1 118 ? 4.167 0.216 -15.516 1.00 93.19 118 ARG A N 1
ATOM 929 C CA . ARG A 1 118 ? 3.086 -0.729 -15.192 1.00 93.19 118 ARG A CA 1
ATOM 930 C C . ARG A 1 118 ? 2.878 -1.752 -16.293 1.00 93.19 118 ARG A C 1
ATOM 932 O O . ARG A 1 118 ? 2.475 -2.870 -15.997 1.00 93.19 118 ARG A O 1
ATOM 939 N N . THR A 1 119 ? 3.115 -1.356 -17.538 1.00 92.88 119 THR A N 1
ATOM 940 C CA . THR A 1 119 ? 2.908 -2.209 -18.708 1.00 92.88 119 THR A CA 1
ATOM 941 C C . THR A 1 119 ? 4.140 -2.222 -19.603 1.00 92.88 119 THR A C 1
ATOM 943 O O . THR A 1 119 ? 5.017 -1.359 -19.492 1.00 92.88 119 THR A O 1
ATOM 946 N N . VAL A 1 120 ? 4.202 -3.217 -20.488 1.00 93.19 120 VAL A N 1
ATOM 947 C CA . VAL A 1 120 ? 5.271 -3.335 -21.484 1.00 93.19 120 VAL A CA 1
ATOM 948 C C . VAL A 1 120 ? 5.232 -2.141 -22.439 1.00 93.19 120 VAL A C 1
ATOM 950 O O . VAL A 1 120 ? 6.261 -1.537 -22.717 1.00 93.19 120 VAL A O 1
ATOM 953 N N . GLU A 1 121 ? 4.038 -1.722 -22.860 1.00 93.19 121 GLU A N 1
ATOM 954 C CA . GLU A 1 121 ? 3.857 -0.586 -23.766 1.00 93.19 121 GLU A CA 1
ATOM 955 C C . GLU A 1 121 ? 4.379 0.719 -23.150 1.00 93.19 121 GLU A C 1
ATOM 957 O O . GLU A 1 121 ? 4.983 1.533 -23.846 1.00 93.19 121 GLU A O 1
ATOM 962 N N . GLU A 1 122 ? 4.185 0.918 -21.841 1.00 93.38 122 GLU A N 1
ATOM 963 C CA . GLU A 1 122 ? 4.710 2.088 -21.131 1.00 93.38 122 GLU A CA 1
ATOM 964 C C . GLU A 1 122 ? 6.251 2.113 -21.127 1.00 93.38 122 GLU A C 1
ATOM 966 O O . GLU A 1 122 ? 6.839 3.169 -21.375 1.00 93.38 122 GLU A O 1
ATOM 971 N N . VAL A 1 123 ? 6.922 0.977 -20.878 1.00 92.75 123 VAL A N 1
ATOM 972 C CA . VAL A 1 123 ? 8.398 0.933 -20.879 1.00 92.75 123 VAL A CA 1
ATOM 973 C C . VAL A 1 123 ? 8.974 1.009 -22.291 1.00 92.7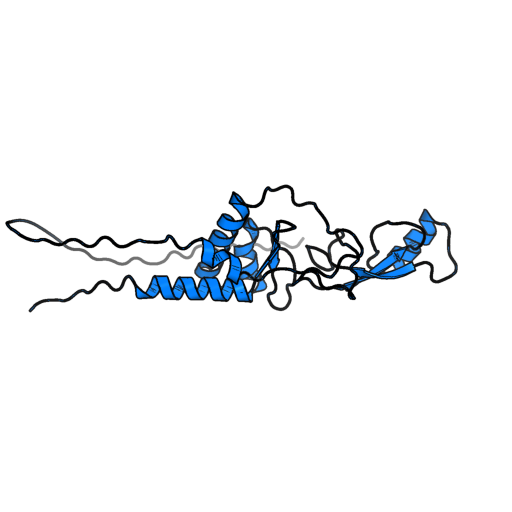5 123 VAL A C 1
ATOM 975 O O . VAL A 1 123 ? 9.978 1.685 -22.496 1.00 92.75 123 VAL A O 1
ATOM 978 N N . GLU A 1 124 ? 8.335 0.384 -23.279 1.00 91.94 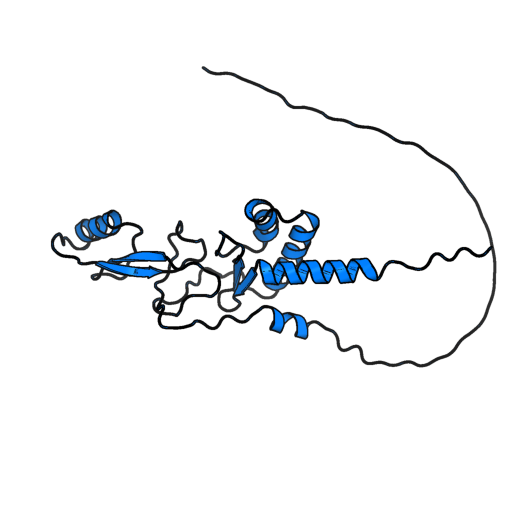124 GLU A N 1
ATOM 979 C CA . GLU A 1 124 ? 8.751 0.459 -24.683 1.00 91.94 124 GLU A CA 1
ATOM 980 C C . GLU A 1 124 ? 8.596 1.876 -25.236 1.00 91.94 124 GLU A C 1
ATOM 982 O O . GLU A 1 124 ? 9.497 2.381 -25.907 1.00 91.94 124 GLU A O 1
ATOM 987 N N . HIS A 1 125 ? 7.504 2.563 -24.892 1.00 92.12 125 HIS A N 1
ATOM 988 C CA . HIS A 1 125 ? 7.329 3.967 -25.245 1.00 92.12 125 HIS A CA 1
ATOM 989 C C . HIS A 1 125 ? 8.407 4.851 -24.600 1.00 92.12 125 HIS A C 1
ATOM 991 O O . HIS A 1 125 ? 9.009 5.678 -25.285 1.00 92.12 125 HIS A O 1
ATOM 997 N N . HIS A 1 126 ? 8.718 4.640 -23.315 1.00 91.94 126 HIS A N 1
ATOM 998 C CA . HIS A 1 126 ? 9.821 5.336 -22.647 1.00 91.94 126 HIS A CA 1
ATOM 999 C C . HIS A 1 126 ? 11.170 5.082 -23.347 1.00 91.94 126 HIS A C 1
ATOM 1001 O O . HIS A 1 126 ? 11.923 6.024 -23.591 1.00 91.94 126 HIS A O 1
ATOM 1007 N N . LEU A 1 127 ? 11.476 3.831 -23.704 1.00 91.75 127 LEU A N 1
ATOM 1008 C CA . LEU A 1 127 ? 12.712 3.461 -24.403 1.00 91.75 127 LEU A CA 1
ATOM 1009 C C . LEU A 1 127 ? 12.831 4.154 -25.763 1.00 91.75 127 LEU A C 1
ATOM 1011 O O . LEU A 1 127 ? 13.894 4.687 -26.093 1.00 91.75 127 LEU A O 1
ATOM 1015 N N . TYR A 1 128 ? 11.733 4.206 -26.515 1.00 90.06 128 TYR A N 1
ATOM 1016 C CA . TYR A 1 128 ? 11.678 4.891 -27.799 1.00 90.06 128 TYR A CA 1
ATOM 1017 C C . TYR A 1 128 ? 11.931 6.399 -27.659 1.00 90.06 128 TYR A C 1
ATOM 1019 O O . TYR A 1 128 ? 12.808 6.944 -28.331 1.00 90.06 128 TYR A O 1
ATOM 1027 N N . GLU A 1 129 ? 11.207 7.069 -26.759 1.00 91.25 129 GLU A N 1
ATOM 1028 C CA . GLU A 1 129 ? 11.264 8.529 -26.607 1.00 91.25 129 GLU A CA 1
ATOM 1029 C C . GLU A 1 129 ? 12.572 9.007 -25.958 1.00 91.25 129 GLU A C 1
ATOM 1031 O O . GLU A 1 129 ? 13.182 9.982 -26.407 1.00 91.25 129 GLU A O 1
ATOM 1036 N N . MET A 1 130 ? 13.030 8.318 -24.909 1.00 90.31 130 MET A N 1
ATOM 1037 C CA . MET A 1 130 ? 14.134 8.785 -24.061 1.00 90.31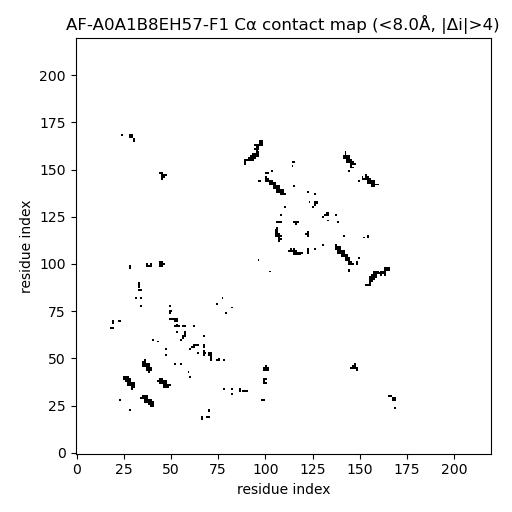 130 MET A CA 1
ATOM 1038 C C . MET A 1 130 ? 15.490 8.207 -24.459 1.00 90.31 130 MET A C 1
ATOM 1040 O O . MET A 1 130 ? 16.515 8.870 -24.281 1.00 90.31 130 MET A O 1
ATOM 1044 N N . HIS A 1 131 ? 15.513 6.988 -25.000 1.00 89.81 131 HIS A N 1
ATOM 1045 C CA . HIS A 1 131 ? 16.749 6.275 -25.326 1.00 89.81 131 HIS A CA 1
ATOM 1046 C C . HIS A 1 131 ? 16.933 6.029 -26.829 1.00 89.81 131 HIS A C 1
ATOM 1048 O O . HIS A 1 131 ? 18.052 5.749 -27.249 1.00 89.81 131 HIS A O 1
ATOM 1054 N N . ARG A 1 132 ? 15.885 6.221 -27.651 1.00 84.06 132 ARG A N 1
ATOM 1055 C CA . ARG A 1 132 ? 15.869 5.933 -29.102 1.00 84.06 132 ARG A CA 1
ATOM 1056 C C . ARG A 1 132 ? 16.241 4.489 -29.442 1.00 84.06 132 ARG A C 1
ATOM 1058 O O . ARG A 1 132 ? 16.678 4.207 -30.556 1.00 84.06 132 ARG A O 1
ATOM 1065 N N . GLU A 1 133 ? 16.047 3.588 -28.486 1.00 73.12 133 GLU A N 1
ATOM 1066 C CA . GLU A 1 133 ? 16.304 2.162 -28.638 1.00 73.12 133 GLU A CA 1
ATOM 1067 C C . GLU A 1 133 ? 15.004 1.462 -29.030 1.00 73.12 133 GLU A C 1
ATOM 1069 O O . GLU A 1 133 ? 13.964 1.665 -28.406 1.00 73.12 133 GLU A O 1
ATOM 1074 N N . THR A 1 134 ? 15.057 0.661 -30.093 1.00 64.94 134 THR A N 1
ATOM 1075 C CA . THR A 1 134 ? 13.880 -0.022 -30.671 1.00 64.94 134 THR A CA 1
ATOM 1076 C C . THR A 1 134 ? 14.064 -1.527 -30.808 1.00 64.94 134 THR A C 1
ATOM 1078 O O . THR A 1 134 ? 13.114 -2.230 -31.144 1.00 64.94 134 THR A O 1
ATOM 1081 N N . GLU A 1 135 ? 15.262 -2.042 -30.529 1.00 66.25 135 GLU A N 1
ATOM 1082 C CA . GLU A 1 135 ? 15.590 -3.445 -30.747 1.00 66.25 135 GLU A CA 1
ATOM 1083 C C . GLU A 1 135 ? 16.143 -4.094 -29.472 1.00 66.25 135 GLU A C 1
ATOM 1085 O O . GLU A 1 135 ? 17.075 -3.604 -28.837 1.00 66.25 135 GLU A O 1
ATOM 1090 N N . GLY A 1 136 ? 15.567 -5.245 -29.114 1.00 64.81 136 GLY A N 1
ATOM 1091 C CA . GLY A 1 136 ? 15.978 -6.058 -27.969 1.00 64.81 136 GLY A CA 1
ATOM 1092 C C . GLY A 1 136 ? 15.168 -5.809 -26.691 1.00 64.81 136 GLY A C 1
ATOM 1093 O O . GLY A 1 136 ? 14.653 -4.721 -26.454 1.00 64.81 136 GLY A O 1
ATOM 1094 N N . HIS A 1 137 ? 15.069 -6.843 -25.843 1.00 67.00 137 HIS A N 1
ATOM 1095 C CA . HIS A 1 137 ? 14.493 -6.746 -24.494 1.00 67.00 137 HIS A CA 1
ATOM 1096 C C . HIS A 1 137 ? 15.426 -5.905 -23.607 1.00 67.00 137 HIS A C 1
ATOM 1098 O O . HIS A 1 137 ? 16.317 -6.422 -22.926 1.00 67.00 137 HIS A O 1
ATOM 1104 N N . THR A 1 138 ? 15.267 -4.587 -23.681 1.00 87.25 138 THR A N 1
ATOM 1105 C CA . THR A 1 138 ? 16.086 -3.577 -22.991 1.00 87.25 138 THR A CA 1
ATOM 1106 C C . THR A 1 138 ? 15.486 -3.133 -21.652 1.00 87.25 138 THR A C 1
ATOM 1108 O O . THR A 1 138 ? 15.924 -2.154 -21.045 1.00 87.25 138 THR A O 1
ATOM 1111 N N . TRP A 1 139 ? 14.524 -3.904 -21.150 1.00 93.06 139 TRP A N 1
ATOM 1112 C CA . TRP A 1 139 ? 13.894 -3.743 -19.850 1.00 93.06 139 TRP A CA 1
ATOM 1113 C C . TRP A 1 139 ? 13.926 -5.054 -19.059 1.00 93.06 139 TRP A C 1
ATOM 1115 O O . TRP A 1 139 ? 14.053 -6.140 -19.627 1.00 93.06 139 TRP A O 1
ATOM 1125 N N . ASP A 1 140 ? 13.837 -4.934 -17.738 1.00 94.31 140 ASP A N 1
ATOM 1126 C CA . ASP A 1 140 ? 13.763 -6.050 -16.799 1.00 94.31 140 ASP A CA 1
ATOM 1127 C C . ASP A 1 140 ? 12.398 -6.085 -16.119 1.00 94.31 140 ASP A C 1
ATOM 1129 O O . ASP A 1 140 ? 11.890 -5.051 -15.684 1.00 94.31 140 ASP A O 1
ATOM 1133 N N . GLU A 1 141 ? 11.828 -7.278 -15.962 1.00 95.12 141 GLU A N 1
ATOM 1134 C CA . GLU A 1 141 ? 10.732 -7.465 -15.017 1.00 95.12 141 GLU A CA 1
ATOM 1135 C C . GLU A 1 141 ? 11.291 -7.417 -13.595 1.00 95.12 141 GLU A C 1
ATOM 1137 O O . GLU A 1 141 ? 12.164 -8.204 -13.220 1.00 95.12 141 GLU A O 1
ATOM 1142 N N . VAL A 1 142 ? 10.790 -6.486 -12.793 1.00 95.25 142 VAL A N 1
ATOM 1143 C CA . VAL A 1 142 ? 11.223 -6.270 -11.417 1.00 95.25 142 VAL A CA 1
ATOM 1144 C C . VAL A 1 142 ? 10.039 -6.398 -10.459 1.00 95.25 142 VAL A C 1
ATOM 1146 O O . VAL A 1 142 ? 8.977 -5.820 -10.711 1.00 95.25 142 VAL A O 1
ATOM 1149 N N . PRO A 1 143 ? 10.195 -7.123 -9.339 1.00 96.50 143 PRO A N 1
ATOM 1150 C CA . PRO A 1 143 ? 9.191 -7.128 -8.292 1.00 96.50 143 PRO A CA 1
ATOM 1151 C C . PRO A 1 143 ? 9.231 -5.798 -7.542 1.00 96.50 143 PRO A C 1
ATOM 1153 O O . PRO A 1 143 ? 10.292 -5.288 -7.165 1.00 96.50 143 PRO A O 1
ATOM 1156 N N . VAL A 1 144 ? 8.060 -5.222 -7.307 1.00 95.69 144 VAL A N 1
ATOM 1157 C CA . VAL A 1 144 ? 7.905 -3.938 -6.627 1.00 95.69 144 VAL A CA 1
ATOM 1158 C C . VAL A 1 144 ? 6.846 -4.018 -5.536 1.00 95.69 144 VAL A C 1
ATOM 1160 O O . VAL A 1 144 ? 5.943 -4.853 -5.558 1.00 95.69 144 VAL A O 1
ATOM 1163 N N . GLN A 1 145 ? 6.936 -3.097 -4.583 1.00 95.44 145 GLN A N 1
ATOM 1164 C CA . GLN A 1 145 ? 5.867 -2.813 -3.633 1.00 95.44 145 GLN A CA 1
ATOM 1165 C C . GLN A 1 145 ? 5.525 -1.333 -3.656 1.00 95.44 145 GLN A C 1
ATOM 1167 O O . GLN A 1 145 ? 6.308 -0.490 -4.091 1.00 95.44 145 GLN A O 1
ATOM 1172 N N . SER A 1 146 ? 4.340 -1.007 -3.159 1.00 94.31 146 SER A N 1
ATOM 1173 C CA . SER A 1 146 ? 3.911 0.373 -2.972 1.00 94.31 146 SER A CA 1
ATOM 1174 C C . SER A 1 146 ? 3.087 0.504 -1.702 1.00 94.31 146 SER A C 1
ATOM 1176 O O . SER A 1 146 ? 2.454 -0.448 -1.241 1.00 94.31 146 SER A O 1
ATOM 1178 N N . TRP A 1 147 ? 3.030 1.716 -1.154 1.00 93.00 147 TRP A N 1
ATOM 1179 C CA . TRP A 1 147 ? 2.174 1.976 -0.001 1.00 93.00 147 TRP A CA 1
ATOM 1180 C C . TRP A 1 147 ? 0.686 1.908 -0.357 1.00 93.00 147 TRP A C 1
ATOM 1182 O O . TRP A 1 147 ? -0.117 1.522 0.486 1.00 93.00 147 TRP A O 1
ATOM 1192 N N . GLY A 1 148 ? 0.294 2.293 -1.574 1.00 90.56 148 GLY A N 1
ATOM 1193 C CA . GLY A 1 148 ? -1.115 2.372 -1.972 1.00 90.56 148 GLY A CA 1
ATOM 1194 C C . GLY A 1 148 ? -1.660 1.151 -2.716 1.00 90.56 148 GLY A C 1
ATOM 1195 O O . GLY A 1 148 ? -2.855 1.133 -3.020 1.00 90.56 148 GLY A O 1
ATOM 1196 N N . GLY A 1 149 ? -0.818 0.155 -2.991 1.00 88.88 149 GLY A N 1
ATOM 1197 C CA . GLY A 1 149 ? -1.131 -0.975 -3.864 1.00 88.88 149 GLY A CA 1
ATOM 1198 C C . GLY A 1 149 ? -0.847 -0.681 -5.342 1.00 88.88 149 GLY A C 1
ATOM 1199 O O . GLY A 1 149 ? -0.441 0.425 -5.719 1.00 88.88 149 GLY A O 1
ATOM 1200 N N . GLU A 1 150 ? -1.086 -1.685 -6.183 1.00 84.81 150 GLU A N 1
ATOM 1201 C CA . GLU A 1 150 ? -0.690 -1.743 -7.600 1.00 84.81 150 GLU A CA 1
ATOM 1202 C C . GLU A 1 150 ? -1.059 -0.498 -8.428 1.00 84.81 150 GLU A C 1
ATOM 1204 O O . GLU A 1 150 ? -0.299 -0.080 -9.297 1.00 84.81 150 GLU A O 1
ATOM 1209 N N . GLY A 1 151 ? -2.172 0.172 -8.114 1.00 79.94 151 GLY A N 1
ATOM 1210 C CA . GLY A 1 151 ? -2.633 1.364 -8.836 1.00 79.94 151 GLY A CA 1
ATOM 1211 C C . GLY A 1 151 ? -1.833 2.652 -8.589 1.00 79.94 151 GLY A C 1
ATOM 1212 O O . GLY A 1 151 ? -2.158 3.686 -9.179 1.00 79.94 151 GLY A O 1
ATOM 1213 N N . THR A 1 152 ? -0.813 2.639 -7.726 1.00 81.31 152 THR A N 1
ATOM 1214 C CA . THR A 1 152 ? -0.039 3.842 -7.369 1.00 81.31 152 THR A CA 1
ATOM 1215 C C . THR A 1 152 ? 1.307 3.936 -8.092 1.00 81.31 152 THR A C 1
ATOM 1217 O O . THR A 1 152 ? 1.879 2.935 -8.517 1.00 81.31 152 THR A O 1
ATOM 1220 N N . TYR A 1 153 ? 1.797 5.164 -8.298 1.00 77.50 153 TYR A N 1
ATOM 1221 C CA . TYR A 1 153 ? 3.096 5.418 -8.944 1.00 77.50 153 TYR A CA 1
ATOM 1222 C C . TYR A 1 153 ? 4.269 5.393 -7.954 1.00 77.50 153 TYR A C 1
ATOM 1224 O O . TYR A 1 153 ? 5.401 5.137 -8.348 1.00 77.50 153 TYR A O 1
ATOM 1232 N N . GLU A 1 154 ? 4.002 5.614 -6.666 1.00 84.94 154 GLU A N 1
ATOM 1233 C CA . GLU A 1 154 ? 5.005 5.575 -5.599 1.00 84.94 154 GLU A CA 1
ATOM 1234 C C . GLU A 1 154 ? 5.324 4.120 -5.219 1.00 84.94 154 GLU A C 1
ATOM 1236 O O . GLU A 1 154 ? 4.800 3.582 -4.239 1.00 84.94 154 GLU A O 1
ATOM 1241 N N . CYS A 1 155 ? 6.163 3.474 -6.028 1.00 92.12 155 CYS A N 1
ATOM 1242 C CA . CYS A 1 155 ? 6.652 2.119 -5.796 1.00 92.12 155 CYS A CA 1
ATOM 1243 C C . CYS A 1 155 ? 8.174 2.089 -5.627 1.00 92.12 155 CYS A C 1
ATOM 1245 O O . CYS A 1 155 ? 8.877 3.017 -6.026 1.00 92.12 155 CYS A O 1
ATOM 1247 N N . TRP A 1 156 ? 8.666 1.026 -5.002 1.00 93.94 156 TRP A N 1
ATOM 1248 C CA . TRP A 1 156 ? 10.088 0.723 -4.882 1.00 93.94 156 TRP A CA 1
ATOM 1249 C C . TRP A 1 156 ? 10.328 -0.727 -5.291 1.00 93.94 156 TRP A C 1
ATOM 1251 O O . TRP A 1 156 ? 9.481 -1.596 -5.062 1.00 93.94 156 TRP A O 1
ATOM 1261 N N . VAL A 1 157 ? 11.486 -0.980 -5.894 1.00 94.94 157 VAL A N 1
ATOM 1262 C CA . VAL A 1 157 ? 11.925 -2.328 -6.269 1.00 94.94 157 VAL A CA 1
ATOM 1263 C C . VAL A 1 157 ? 12.309 -3.086 -5.008 1.00 94.94 157 VAL A C 1
ATOM 1265 O O . VAL A 1 157 ? 13.051 -2.563 -4.172 1.00 94.94 157 VAL A O 1
ATOM 1268 N N . VAL A 1 158 ? 11.822 -4.314 -4.870 1.00 95.25 158 VAL A N 1
ATOM 1269 C CA . VAL A 1 158 ? 12.135 -5.181 -3.732 1.00 95.25 158 VAL A CA 1
ATOM 1270 C C . VAL A 1 158 ? 13.059 -6.317 -4.144 1.00 95.25 158 VAL A C 1
ATOM 1272 O O . VAL A 1 158 ? 13.066 -6.764 -5.282 1.00 95.25 158 VAL A O 1
ATOM 1275 N N . ASP A 1 159 ? 13.861 -6.789 -3.200 1.00 93.19 159 ASP A N 1
ATOM 1276 C CA . ASP A 1 159 ? 14.656 -8.002 -3.349 1.00 93.19 159 ASP A CA 1
ATOM 1277 C C . ASP A 1 159 ? 13.972 -9.122 -2.567 1.00 93.19 159 ASP A C 1
ATOM 1279 O O . ASP A 1 159 ? 14.128 -9.226 -1.351 1.00 93.19 159 ASP A O 1
ATOM 1283 N N . GLU A 1 160 ? 13.200 -9.960 -3.260 1.00 89.50 160 GLU A N 1
ATOM 1284 C CA . GLU A 1 160 ? 12.447 -11.062 -2.644 1.00 89.50 160 GLU A CA 1
ATOM 1285 C C . GLU A 1 160 ? 13.331 -12.095 -1.934 1.00 89.50 160 GLU A C 1
ATOM 1287 O O . GLU A 1 160 ? 12.846 -12.864 -1.106 1.00 89.50 160 GLU A O 1
ATOM 1292 N N . ARG A 1 161 ? 14.645 -12.101 -2.194 1.00 86.38 161 ARG A N 1
ATOM 1293 C CA . ARG A 1 161 ? 15.589 -12.982 -1.493 1.00 86.38 161 ARG A CA 1
ATOM 1294 C C . ARG A 1 161 ? 15.907 -12.481 -0.082 1.00 86.38 161 ARG A C 1
ATOM 1296 O O . ARG A 1 161 ? 16.507 -13.216 0.701 1.00 86.38 161 ARG A O 1
ATOM 1303 N N . LYS A 1 162 ? 15.533 -11.241 0.253 1.00 83.44 162 LYS A N 1
ATOM 1304 C CA . LYS A 1 162 ? 15.738 -10.620 1.567 1.00 83.44 162 LYS A CA 1
ATOM 1305 C C . LYS A 1 162 ? 14.416 -10.541 2.328 1.00 83.44 162 LYS A C 1
ATOM 1307 O O . LYS A 1 162 ? 13.424 -10.039 1.814 1.00 83.44 162 LYS A O 1
ATOM 1312 N N . CYS A 1 163 ? 14.415 -10.933 3.600 1.00 66.06 163 CYS A N 1
ATOM 1313 C CA . CYS A 1 163 ? 13.284 -10.690 4.500 1.00 66.06 163 CYS A CA 1
ATOM 1314 C C . CYS A 1 163 ? 13.456 -9.337 5.207 1.00 66.06 163 CYS A C 1
ATOM 1316 O O . CYS A 1 163 ? 14.467 -9.133 5.879 1.00 66.06 163 CYS A O 1
ATOM 1318 N N . SER A 1 164 ? 12.482 -8.422 5.100 1.00 61.97 164 SER A N 1
ATOM 1319 C CA . SER A 1 164 ? 12.466 -7.209 5.934 1.00 61.97 164 SER A CA 1
ATOM 1320 C C . SER A 1 164 ? 11.788 -7.501 7.282 1.00 61.97 164 SER A C 1
ATOM 1322 O O . SER A 1 164 ? 10.709 -8.094 7.350 1.00 61.97 164 SER A O 1
ATOM 1324 N N . GLY A 1 165 ? 12.456 -7.166 8.385 1.00 55.06 165 GLY A N 1
ATOM 1325 C CA . GLY A 1 165 ? 11.988 -7.478 9.735 1.00 55.06 165 GLY A CA 1
ATOM 1326 C C . GLY A 1 165 ? 10.983 -6.451 10.255 1.00 55.06 165 GLY A C 1
ATOM 1327 O O . GLY A 1 165 ? 11.384 -5.491 10.900 1.00 55.06 165 GLY A O 1
ATOM 1328 N N . SER A 1 166 ? 9.682 -6.646 10.022 1.00 53.72 166 SER A N 1
ATOM 1329 C CA . SER A 1 166 ? 8.632 -5.869 10.711 1.00 53.72 166 SER A CA 1
ATOM 1330 C C . SER A 1 166 ? 8.124 -6.614 11.956 1.00 53.72 166 SER A C 1
ATOM 1332 O O . SER A 1 166 ? 7.691 -7.770 11.859 1.00 53.72 166 SER A O 1
ATOM 1334 N N . LYS A 1 167 ? 8.154 -5.946 13.117 1.00 47.69 167 LYS A N 1
ATOM 1335 C CA . LYS A 1 167 ? 7.672 -6.464 14.411 1.00 47.69 167 LYS A CA 1
ATOM 1336 C C . LYS A 1 167 ? 6.139 -6.566 14.460 1.00 47.69 167 LYS A C 1
ATOM 1338 O O . LYS A 1 167 ? 5.435 -5.843 13.760 1.00 47.69 167 LYS A O 1
ATOM 1343 N N . ALA A 1 168 ? 5.622 -7.509 15.248 1.00 50.94 168 ALA A N 1
ATOM 1344 C CA . ALA A 1 168 ? 4.188 -7.682 15.496 1.00 50.94 168 ALA A CA 1
ATOM 1345 C C . ALA A 1 168 ? 3.722 -6.815 16.684 1.00 50.94 168 ALA A C 1
ATOM 1347 O O . ALA A 1 168 ? 4.506 -6.530 17.584 1.00 50.94 168 ALA A O 1
ATOM 1348 N N . ILE A 1 169 ? 2.438 -6.433 16.692 1.00 51.59 169 ILE A N 1
ATOM 1349 C CA . ILE A 1 169 ? 1.805 -5.483 17.638 1.00 51.59 169 ILE A CA 1
ATOM 1350 C C . ILE A 1 169 ? 1.968 -5.884 19.121 1.00 51.59 169 ILE A C 1
ATOM 1352 O O . ILE A 1 169 ? 1.940 -5.027 20.003 1.00 51.59 169 ILE A O 1
ATOM 1356 N N . THR A 1 170 ? 2.196 -7.167 19.411 1.00 44.50 170 THR A N 1
ATOM 1357 C CA . THR A 1 170 ? 2.305 -7.709 20.774 1.00 44.50 170 THR A CA 1
ATOM 1358 C C . THR A 1 170 ? 3.430 -7.104 21.619 1.00 44.50 170 THR A C 1
ATOM 1360 O O . THR A 1 170 ? 3.336 -7.156 22.840 1.00 44.50 170 THR A O 1
ATOM 1363 N N . GLU A 1 171 ? 4.469 -6.510 21.019 1.00 47.81 171 GLU A N 1
ATOM 1364 C CA . GLU A 1 171 ? 5.557 -5.873 21.784 1.00 47.81 171 GLU A CA 1
ATOM 1365 C C . GLU A 1 171 ? 5.206 -4.470 22.316 1.00 47.81 171 GLU A C 1
ATOM 1367 O O . GLU A 1 171 ? 5.836 -4.019 23.265 1.00 47.81 171 GLU A O 1
ATOM 1372 N N . VAL A 1 172 ? 4.192 -3.786 21.769 1.00 49.22 172 VAL A N 1
ATOM 1373 C CA . VAL A 1 172 ? 3.888 -2.385 22.137 1.00 49.22 172 VAL A CA 1
ATOM 1374 C C . VAL A 1 172 ? 2.901 -2.293 23.308 1.00 49.22 172 VAL A C 1
ATOM 1376 O O . VAL A 1 172 ? 2.975 -1.380 24.125 1.00 49.22 172 VAL A O 1
ATOM 1379 N N . ILE A 1 173 ? 1.999 -3.269 23.450 1.00 49.16 173 ILE A N 1
ATOM 1380 C CA . ILE A 1 173 ? 0.928 -3.229 24.465 1.00 49.16 173 ILE A CA 1
ATOM 1381 C C . ILE A 1 173 ? 1.448 -3.577 25.877 1.00 49.16 173 ILE A C 1
ATOM 1383 O O . ILE A 1 173 ? 0.845 -3.172 26.868 1.00 49.16 173 ILE A O 1
ATOM 1387 N N . GLN A 1 174 ? 2.590 -4.265 26.005 1.00 42.47 174 GLN A N 1
ATOM 1388 C CA . GLN A 1 174 ? 3.173 -4.586 27.319 1.00 42.47 174 GLN A CA 1
ATOM 1389 C C . GLN A 1 174 ? 3.844 -3.392 28.021 1.00 42.47 174 GLN A C 1
ATOM 1391 O O . GLN A 1 174 ? 4.035 -3.451 29.232 1.00 42.47 174 GLN A O 1
ATOM 1396 N N . GLU A 1 175 ? 4.159 -2.300 27.315 1.00 41.72 175 GLU A N 1
ATOM 1397 C CA . GLU A 1 175 ? 4.817 -1.124 27.916 1.00 41.72 175 GLU A CA 1
ATOM 1398 C C . GLU A 1 175 ? 3.838 -0.092 28.508 1.00 41.72 175 GLU A C 1
ATOM 1400 O O . GLU A 1 175 ? 4.258 0.825 29.210 1.00 41.72 175 GLU A O 1
ATOM 1405 N N . ALA A 1 176 ? 2.531 -0.237 28.260 1.00 41.72 176 ALA A N 1
ATOM 1406 C CA . ALA A 1 176 ? 1.507 0.715 28.701 1.00 41.72 176 ALA A CA 1
ATOM 1407 C C . ALA A 1 176 ? 0.745 0.289 29.974 1.00 41.72 176 ALA A C 1
ATOM 1409 O O . ALA A 1 176 ? -0.189 0.979 30.382 1.00 41.72 176 ALA A O 1
ATOM 1410 N N . ALA A 1 177 ? 1.115 -0.825 30.617 1.00 37.66 177 ALA A N 1
ATOM 1411 C CA . ALA A 1 177 ? 0.529 -1.215 31.899 1.00 37.66 177 ALA A CA 1
ATOM 1412 C C . ALA A 1 177 ? 1.252 -0.489 33.054 1.00 37.66 177 ALA A C 1
ATOM 1414 O O . ALA A 1 177 ? 2.443 -0.734 33.265 1.00 37.66 177 ALA A O 1
ATOM 1415 N N . PRO A 1 178 ? 0.584 0.395 33.820 1.00 38.16 178 PRO A N 1
ATOM 1416 C CA . PRO A 1 178 ? 1.192 0.981 35.003 1.00 38.16 178 PRO A CA 1
ATOM 1417 C C . PRO A 1 178 ? 1.447 -0.115 36.041 1.00 38.16 178 PRO A C 1
ATOM 1419 O O . PRO A 1 178 ? 0.561 -0.896 36.384 1.00 38.16 178 PRO A O 1
ATOM 1422 N N . ALA A 1 179 ? 2.679 -0.156 36.546 1.00 44.16 179 ALA A N 1
ATOM 1423 C CA . ALA A 1 179 ? 3.031 -0.912 37.735 1.00 44.16 179 ALA A CA 1
ATOM 1424 C C . ALA A 1 179 ? 2.312 -0.296 38.946 1.00 44.16 179 ALA A C 1
ATOM 1426 O O . ALA A 1 179 ? 2.845 0.599 39.604 1.00 44.16 179 ALA A O 1
ATOM 1427 N N . GLU A 1 180 ? 1.097 -0.759 39.234 1.00 42.69 180 GLU A N 1
ATOM 1428 C CA . GLU A 1 180 ? 0.471 -0.542 40.534 1.00 42.69 180 GLU A CA 1
ATOM 1429 C C . GLU A 1 180 ? 1.242 -1.371 41.564 1.00 42.69 180 GLU A C 1
ATOM 1431 O O . GLU A 1 180 ? 1.200 -2.600 41.574 1.00 42.69 180 GLU A O 1
ATOM 1436 N N . LYS A 1 181 ? 2.035 -0.679 42.384 1.00 43.75 181 LYS A N 1
ATOM 1437 C CA . LYS A 1 181 ? 2.588 -1.240 43.611 1.00 43.75 181 LYS A CA 1
ATOM 1438 C C . LYS A 1 181 ? 1.581 -1.012 44.726 1.00 43.75 181 LYS A C 1
ATOM 1440 O O . LYS A 1 181 ? 1.228 0.128 45.018 1.00 43.75 181 LYS A O 1
ATOM 1445 N N . ASP A 1 182 ? 1.182 -2.123 45.323 1.00 41.50 182 ASP A N 1
ATOM 1446 C CA . ASP A 1 182 ? 0.399 -2.243 46.542 1.00 41.50 182 ASP A CA 1
ATOM 1447 C C . ASP A 1 182 ? 0.883 -1.328 47.677 1.00 41.50 182 ASP A C 1
ATOM 1449 O O . ASP A 1 182 ? 2.074 -1.281 47.998 1.00 41.50 182 ASP A O 1
ATOM 1453 N N . ALA A 1 183 ? -0.073 -0.702 48.361 1.00 43.03 183 ALA A N 1
ATOM 1454 C CA . ALA A 1 183 ? 0.015 -0.414 49.789 1.00 43.03 183 ALA A CA 1
ATOM 1455 C C . ALA A 1 183 ? -1.402 -0.447 50.384 1.00 43.03 183 ALA A C 1
ATOM 1457 O O . ALA A 1 183 ? -2.164 0.514 50.303 1.00 43.03 183 ALA A O 1
ATOM 1458 N N . VAL A 1 184 ? -1.744 -1.608 50.940 1.00 45.16 184 VAL A N 1
ATOM 1459 C CA . VAL A 1 184 ? -2.888 -1.841 51.826 1.00 45.16 184 VAL A CA 1
ATOM 1460 C C . VAL A 1 184 ? -2.507 -1.368 53.228 1.00 45.16 184 VAL A C 1
ATOM 1462 O O . VAL A 1 184 ? -1.508 -1.845 53.760 1.00 45.16 184 VAL A O 1
ATOM 1465 N N . GL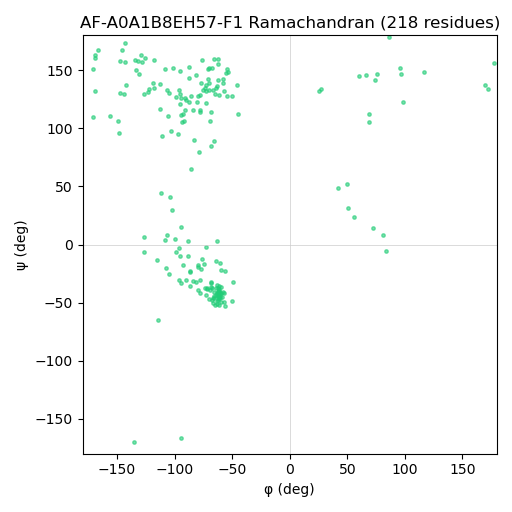U A 1 185 ? -3.326 -0.523 53.859 1.00 37.19 185 GLU A N 1
ATOM 1466 C CA . GLU A 1 185 ? -3.444 -0.507 55.322 1.00 37.19 185 GLU A CA 1
ATOM 1467 C C . GLU A 1 185 ? -4.875 -0.128 55.751 1.00 37.19 185 GLU A C 1
ATOM 1469 O O . GLU A 1 185 ? -5.482 0.804 55.225 1.00 37.19 185 GLU A O 1
ATOM 1474 N N . GLU A 1 186 ? -5.422 -0.945 56.655 1.00 40.28 186 GLU A N 1
ATOM 1475 C CA . GLU A 1 186 ? -6.773 -0.916 57.224 1.00 40.28 186 GLU A CA 1
ATOM 1476 C C . GLU A 1 186 ? -7.064 0.303 58.118 1.00 40.28 186 GLU A C 1
ATOM 1478 O O . GLU A 1 186 ? -6.186 0.764 58.839 1.00 40.28 186 GLU A O 1
ATOM 1483 N N . ALA A 1 187 ? -8.341 0.711 58.197 1.00 35.03 187 ALA A N 1
ATOM 1484 C CA . ALA A 1 187 ? -9.170 0.621 59.420 1.00 35.03 187 ALA A CA 1
ATOM 1485 C C . ALA A 1 187 ? -10.500 1.398 59.271 1.00 35.03 187 ALA A C 1
ATOM 1487 O O . ALA A 1 187 ? -10.538 2.522 58.777 1.00 35.03 187 ALA A O 1
ATOM 1488 N N . ALA A 1 188 ? -11.598 0.791 59.731 1.00 35.44 188 ALA A N 1
ATOM 1489 C CA . ALA A 1 188 ? -12.940 1.384 59.888 1.00 35.44 188 ALA A CA 1
ATOM 1490 C C . ALA A 1 188 ? -13.138 1.918 61.339 1.00 35.44 188 ALA A C 1
ATOM 1492 O O . ALA A 1 188 ? -12.171 1.853 62.103 1.00 35.44 188 ALA A O 1
ATOM 1493 N N . PRO A 1 189 ? -14.351 2.275 61.847 1.00 49.94 189 PRO A N 1
ATOM 1494 C CA . PRO A 1 189 ? -15.632 2.721 61.246 1.00 49.94 189 PRO A CA 1
ATOM 1495 C C . PRO A 1 189 ? -16.281 3.944 61.988 1.00 49.94 189 PRO A C 1
ATOM 1497 O O . PRO A 1 189 ? -15.682 4.484 62.913 1.00 49.94 189 PRO A O 1
ATOM 1500 N N . ALA A 1 190 ? -17.542 4.281 61.628 1.00 35.59 190 ALA A N 1
ATOM 1501 C CA . ALA A 1 190 ? -18.618 5.021 62.360 1.00 35.59 190 ALA A CA 1
ATOM 1502 C C . ALA A 1 190 ? -19.037 6.353 61.708 1.00 35.59 190 ALA A C 1
ATOM 1504 O O . ALA A 1 190 ? -18.188 7.059 61.187 1.00 35.59 190 ALA A O 1
ATOM 1505 N N . GLU A 1 191 ? -20.269 6.866 61.760 1.00 38.44 191 GLU A N 1
ATOM 1506 C CA . GLU A 1 191 ? -21.668 6.445 61.979 1.00 38.44 191 GLU A CA 1
ATOM 1507 C C . GLU A 1 191 ? -22.515 7.700 61.579 1.00 38.44 191 GLU A C 1
ATOM 1509 O O . GLU A 1 191 ? -21.990 8.813 61.641 1.00 38.44 191 GLU A O 1
ATOM 1514 N N . LYS A 1 192 ? -23.831 7.519 61.334 1.00 38.31 192 LYS A N 1
ATOM 1515 C CA . LYS A 1 192 ? -24.947 8.519 61.405 1.00 38.31 192 LYS A CA 1
ATOM 1516 C C . LYS A 1 192 ? -25.064 9.532 60.259 1.00 38.31 192 LYS A C 1
ATOM 1518 O O . LYS A 1 192 ? -24.063 10.014 59.757 1.00 38.31 192 LYS A O 1
ATOM 1523 N N . ASP A 1 193 ? -26.228 10.005 59.827 1.00 33.59 193 ASP A N 1
ATOM 1524 C CA . ASP A 1 193 ? -27.662 9.723 60.012 1.00 33.59 193 ASP A CA 1
ATOM 1525 C C . ASP A 1 193 ? -28.382 10.602 58.954 1.00 33.59 193 ASP A C 1
ATOM 1527 O O . ASP A 1 193 ? -27.878 11.685 58.670 1.00 33.59 193 ASP A O 1
ATOM 1531 N N . ALA A 1 194 ? -29.561 10.165 58.472 1.00 38.00 194 ALA A N 1
ATOM 1532 C CA . ALA A 1 194 ? -30.758 10.977 58.141 1.00 38.00 194 ALA A CA 1
ATOM 1533 C C . ALA A 1 194 ? -30.682 12.108 57.058 1.00 38.00 194 ALA A C 1
ATOM 1535 O O . ALA A 1 194 ? -29.706 12.834 56.991 1.00 38.00 194 ALA A O 1
ATOM 1536 N N . VAL A 1 195 ? -31.670 12.449 56.206 1.00 46.47 195 VAL A N 1
ATOM 1537 C CA . VAL A 1 195 ? -33.115 12.161 56.024 1.00 46.47 195 VAL A CA 1
ATOM 1538 C C . VAL A 1 195 ? -33.623 13.006 54.803 1.00 46.47 195 VAL A C 1
ATOM 1540 O O . VAL A 1 195 ? -33.024 14.044 54.531 1.00 46.47 195 VAL A O 1
ATOM 1543 N N . ASP A 1 196 ? -34.718 12.564 54.146 1.00 33.94 196 ASP A N 1
ATOM 1544 C CA . ASP A 1 196 ? -35.716 13.288 53.288 1.00 33.94 196 ASP A CA 1
ATOM 1545 C C . ASP A 1 196 ? -35.299 13.902 51.915 1.00 33.94 196 ASP A C 1
ATOM 1547 O O . ASP A 1 196 ? -34.189 14.392 51.758 1.00 33.94 196 ASP A O 1
ATOM 1551 N N . ASP A 1 197 ? -36.097 13.969 50.831 1.00 37.72 197 ASP A N 1
ATOM 1552 C CA . ASP A 1 197 ? -37.500 13.625 50.507 1.00 37.72 197 ASP A CA 1
ATOM 1553 C C . ASP A 1 197 ? -37.714 13.634 48.959 1.00 37.72 197 ASP A C 1
ATOM 1555 O O . ASP A 1 197 ? -36.919 14.227 48.229 1.00 37.72 197 ASP A O 1
ATOM 1559 N N . ALA A 1 198 ? -38.863 13.089 48.524 1.00 41.47 198 ALA A N 1
ATOM 1560 C CA . ALA A 1 198 ? -39.728 13.475 47.385 1.00 41.47 198 ALA A CA 1
ATOM 1561 C C . ALA A 1 198 ? -39.249 13.291 45.916 1.00 41.47 198 ALA A C 1
ATOM 1563 O O . ALA A 1 198 ? -38.334 13.955 45.445 1.00 41.47 198 ALA A O 1
ATOM 1564 N N . ALA A 1 199 ? -39.870 12.368 45.153 1.00 39.12 199 ALA A N 1
ATOM 1565 C CA . ALA A 1 199 ? -41.031 12.581 44.240 1.00 39.12 199 ALA A CA 1
ATOM 1566 C C . ALA A 1 199 ? -40.565 12.783 42.775 1.00 39.12 199 ALA A C 1
ATOM 1568 O O . ALA A 1 199 ? -39.518 13.373 42.563 1.00 39.12 199 ALA A O 1
ATOM 1569 N N . ALA A 1 200 ? -41.217 12.392 41.678 1.00 43.00 200 ALA A N 1
ATOM 1570 C CA . ALA A 1 200 ? -42.407 11.627 41.291 1.00 43.00 200 ALA A CA 1
ATOM 1571 C C . ALA A 1 200 ? -42.300 11.420 39.744 1.00 43.00 200 ALA A C 1
ATOM 1573 O O . ALA A 1 200 ? -41.524 12.144 39.126 1.00 43.00 200 ALA A O 1
ATOM 1574 N N . GLU A 1 201 ? -43.028 10.435 39.184 1.00 44.44 201 GLU A N 1
ATOM 1575 C CA . GLU A 1 201 ? -43.680 10.326 37.839 1.00 44.44 201 GLU A CA 1
ATOM 1576 C C . GLU A 1 201 ? -43.089 11.110 36.626 1.00 44.44 201 GLU A C 1
ATOM 1578 O O . GLU A 1 201 ? -42.759 12.281 36.731 1.00 44.44 201 GLU A O 1
ATOM 1583 N N . GLU A 1 202 ? -42.886 10.583 35.412 1.00 44.91 202 GLU A N 1
ATOM 1584 C CA . GLU A 1 202 ? -43.842 10.218 34.335 1.00 44.91 202 GLU A CA 1
ATOM 1585 C C . GLU A 1 202 ? -42.937 9.844 33.124 1.00 44.91 202 GLU A C 1
ATOM 1587 O O . GLU A 1 202 ? -41.871 10.431 32.944 1.00 44.91 202 GLU A O 1
ATOM 1592 N N . ASP A 1 203 ? -43.140 8.758 32.384 1.00 38.12 203 ASP A N 1
ATOM 1593 C CA . ASP A 1 203 ? -44.096 8.542 31.286 1.00 38.12 203 ASP A CA 1
ATOM 1594 C C . ASP A 1 203 ? -43.763 9.225 29.933 1.00 38.12 203 ASP A C 1
ATOM 1596 O O . ASP A 1 203 ? -43.349 10.376 29.822 1.00 38.12 203 ASP A O 1
ATOM 1600 N N . THR A 1 204 ? -44.073 8.456 28.890 1.00 44.66 204 THR A N 1
ATOM 1601 C CA . THR A 1 204 ? -44.374 8.804 27.497 1.00 44.66 204 THR A CA 1
ATOM 1602 C C . THR A 1 204 ? -43.310 8.703 26.395 1.00 44.66 204 THR A C 1
ATOM 1604 O O . THR A 1 204 ? -42.246 9.317 26.358 1.00 44.66 204 THR A O 1
ATOM 1607 N N . ALA A 1 205 ? -43.725 7.892 25.422 1.00 49.38 205 ALA A N 1
ATOM 1608 C CA . ALA A 1 205 ? -43.216 7.682 24.084 1.00 49.38 205 ALA A CA 1
ATOM 1609 C C . ALA A 1 205 ? -43.349 8.908 23.162 1.00 49.38 205 ALA A C 1
ATOM 1611 O O . ALA A 1 205 ? -44.243 9.733 23.335 1.00 49.38 205 ALA A O 1
ATOM 1612 N N . ARG A 1 206 ? -42.538 8.932 22.095 1.00 50.34 206 ARG A N 1
ATOM 1613 C CA . ARG A 1 206 ? -42.869 9.449 20.746 1.00 50.34 206 ARG A CA 1
ATOM 1614 C C . ARG A 1 206 ? -41.728 9.074 19.797 1.00 50.34 206 ARG A C 1
ATOM 1616 O O . ARG A 1 206 ? -40.574 9.372 20.069 1.00 50.34 206 ARG A O 1
ATOM 1623 N N . GLU A 1 207 ? -41.927 8.151 18.864 1.00 47.56 207 GLU A N 1
ATOM 1624 C CA . GLU A 1 207 ? -42.612 8.295 17.568 1.00 47.56 207 GLU A CA 1
ATOM 1625 C C . GLU A 1 207 ? -41.843 9.174 16.561 1.00 47.56 207 GLU A C 1
ATOM 1627 O O . GLU A 1 207 ? -41.757 10.389 16.689 1.00 47.56 207 GLU A O 1
ATOM 1632 N N . MET A 1 208 ? -41.254 8.453 15.600 1.00 50.22 208 MET A N 1
ATOM 1633 C CA . MET A 1 208 ? -41.070 8.704 14.164 1.00 50.22 208 MET A CA 1
ATOM 1634 C C . MET A 1 208 ? -41.052 10.143 13.630 1.00 50.22 208 MET A C 1
ATOM 1636 O O . MET A 1 208 ? -42.025 10.877 13.740 1.00 50.22 208 MET A O 1
ATOM 1640 N N . ASP A 1 209 ? -40.041 10.436 12.805 1.00 55.62 209 ASP A N 1
ATOM 1641 C CA . ASP A 1 209 ? -40.281 11.235 11.599 1.00 55.62 209 ASP A CA 1
ATOM 1642 C C . ASP A 1 209 ? -39.302 10.846 10.472 1.00 55.62 209 ASP A C 1
ATOM 1644 O O . ASP A 1 209 ? -38.104 11.131 10.503 1.00 55.62 209 ASP A O 1
ATOM 1648 N N . LEU A 1 210 ? -39.846 10.131 9.485 1.00 54.75 210 LEU A N 1
ATOM 1649 C CA . LEU A 1 210 ? -39.236 9.762 8.209 1.00 54.75 210 LEU A CA 1
ATOM 1650 C C . LEU A 1 210 ? -39.607 10.849 7.191 1.00 54.75 210 LEU A C 1
ATOM 1652 O O . LEU A 1 210 ? -40.740 10.921 6.722 1.00 54.75 210 LEU A O 1
ATOM 1656 N N . LYS A 1 211 ? -38.646 11.697 6.833 1.00 62.34 211 LYS A N 1
ATOM 1657 C CA . LYS A 1 211 ? -38.719 12.670 5.730 1.00 62.34 211 LYS A CA 1
ATOM 1658 C C . LYS A 1 211 ? -37.326 12.686 5.097 1.00 62.34 211 LYS A C 1
ATOM 1660 O O . LYS A 1 211 ? -36.345 12.698 5.824 1.00 62.34 211 LYS A O 1
ATOM 1665 N N . LYS A 1 212 ? -37.101 12.707 3.790 1.00 54.50 212 LYS A N 1
ATOM 1666 C CA . LYS A 1 212 ? -37.928 12.807 2.586 1.00 54.50 212 LYS A CA 1
ATOM 1667 C C . LYS A 1 212 ? -36.938 12.474 1.459 1.00 54.50 212 LYS A C 1
ATOM 1669 O O . LYS A 1 212 ? -35.843 13.034 1.461 1.00 54.50 212 LYS A O 1
ATOM 1674 N N . ILE A 1 213 ? -37.292 11.592 0.534 1.00 58.75 213 ILE A N 1
ATOM 1675 C CA . ILE A 1 213 ? -36.575 11.435 -0.738 1.00 58.75 213 ILE A CA 1
ATOM 1676 C C . ILE A 1 213 ? -37.275 12.369 -1.730 1.00 58.75 213 ILE A C 1
ATOM 1678 O O . ILE A 1 213 ? -38.497 12.270 -1.850 1.00 58.75 213 ILE A O 1
ATOM 1682 N N . PRO A 1 214 ? -36.569 13.282 -2.410 1.00 68.38 214 PRO A N 1
ATOM 1683 C CA . PRO A 1 214 ? -37.005 13.779 -3.697 1.00 68.38 214 PRO A CA 1
ATOM 1684 C C . PRO A 1 214 ? -36.325 12.957 -4.793 1.00 68.38 214 PRO A C 1
ATOM 1686 O O . PRO A 1 214 ? -35.110 13.031 -4.980 1.00 68.38 214 PRO A O 1
ATOM 1689 N N . ASP A 1 215 ? -37.144 12.173 -5.486 1.00 57.31 215 ASP A N 1
ATOM 1690 C CA . ASP A 1 215 ? -36.930 11.863 -6.890 1.00 57.31 215 ASP A CA 1
ATOM 1691 C C . ASP A 1 215 ? -36.989 13.181 -7.664 1.00 57.31 215 ASP A C 1
ATOM 1693 O O . ASP A 1 215 ? -37.957 13.929 -7.513 1.00 57.31 215 ASP A O 1
ATOM 1697 N N . ASP A 1 216 ? -35.989 13.460 -8.495 1.00 59.25 216 ASP A N 1
ATOM 1698 C CA . ASP A 1 216 ? -36.272 14.237 -9.693 1.00 59.25 216 ASP A CA 1
ATOM 1699 C C . ASP A 1 216 ? -35.421 13.774 -10.873 1.00 59.25 216 ASP A C 1
ATOM 1701 O O . ASP A 1 216 ? -34.206 13.577 -10.794 1.00 59.25 216 ASP A O 1
ATOM 1705 N N . VAL A 1 217 ? -36.166 13.548 -11.942 1.00 57.78 217 VAL A N 1
ATOM 1706 C CA . VAL A 1 217 ? -35.827 13.051 -13.262 1.00 57.78 217 VAL A CA 1
ATOM 1707 C C . VAL A 1 217 ? -35.861 14.268 -14.162 1.00 57.78 217 VAL A C 1
ATOM 1709 O O . VAL A 1 217 ? -36.887 14.928 -14.213 1.00 57.78 217 VAL A O 1
ATOM 1712 N N . THR A 1 218 ? -34.823 14.489 -14.960 1.00 61.59 218 THR A N 1
ATOM 1713 C CA . THR A 1 218 ? -35.020 15.083 -16.289 1.00 61.59 218 THR A CA 1
ATOM 1714 C C . THR A 1 218 ? -33.855 14.690 -17.180 1.00 61.59 218 THR A C 1
ATOM 1716 O O . THR A 1 218 ? -32.717 15.102 -16.954 1.00 61.59 218 THR A O 1
ATOM 1719 N N . GLU A 1 219 ? -34.173 13.847 -18.157 1.00 60.94 219 GLU A N 1
ATOM 1720 C CA . GLU A 1 219 ? -33.429 13.678 -19.397 1.00 60.94 219 GLU A CA 1
ATOM 1721 C C . GLU A 1 219 ? -33.789 14.847 -20.323 1.00 60.94 219 GLU A C 1
ATOM 1723 O O . GLU A 1 219 ? -34.972 15.097 -20.557 1.00 60.94 219 GLU A O 1
ATOM 1728 N N . GLU A 1 220 ? -32.776 15.532 -20.850 1.00 60.62 220 GLU A N 1
ATOM 1729 C CA . GLU A 1 220 ? -32.814 16.205 -22.153 1.00 60.62 220 GLU A CA 1
ATOM 1730 C C . GLU A 1 220 ? -31.406 16.204 -22.762 1.00 60.62 220 GLU A C 1
ATOM 1732 O O . GLU A 1 220 ? -30.434 16.444 -22.004 1.00 60.62 220 GLU A O 1
#

Sequence (220 aa):
MSNQQGLLVGGDTSRTAQQVQAALERFFIMNEEYNKVICIGEGCRKAIKAHAVQRHLQRRHSVGGVLSKRIADLIGEEVGWRWRPSNKRLPVNGLGPQKGLEVFMRFQCRFCNELPARTVEEVEHHLYEMHRETEGHTWDEVPVQSWGGEGTYECWVVDERKCSGSKAITEVIQEAAPAEKDAVEEAAPAEKDAVDDAAAEEDTAREMDLKKIPDDVTEE

Mean predicted aligned error: 15.83 Å

Secondary structure (DSSP, 8-state):
---------SHHHHHHHHHHHHHHHHHEEEETTTTEEEE-STTT-EEE-GGGHHHHHHHHH---HHHHHHHHHHHHHHHHHHS-S----PPPTTBPPPTTSPPEEEEEESS--PPPBSSHHHHHHHIIIII---SS--EEEEEEEESS-TT-S-EEEB-TTS---PPPGGGTGGGSS-------------------------------------------

Solvent-accessible surface area (backbone atoms only — not comparable to full-atom values): 14196 Å² total; per-residue (Å²): 135,86,84,83,81,76,88,77,75,70,63,65,58,56,54,49,52,51,52,47,49,55,48,44,69,58,31,46,44,69,39,74,91,58,66,37,43,29,29,47,35,85,97,60,24,22,49,48,57,54,95,46,39,31,64,45,34,38,76,72,65,69,38,55,71,69,61,22,44,56,48,24,50,54,46,35,55,59,42,65,79,70,42,76,90,80,64,82,71,70,72,66,66,63,37,30,51,62,74,58,45,60,74,47,75,26,32,29,53,73,89,54,88,64,80,62,23,84,42,70,68,56,39,52,50,48,32,41,76,77,68,69,50,88,76,75,89,62,54,43,85,38,47,27,38,32,53,72,29,90,93,50,85,71,59,33,43,37,27,84,92,39,86,42,91,72,71,68,75,77,73,63,66,71,75,74,64,79,84,80,76,87,82,87,81,89,83,87,88,90,81,89,79,90,81,90,82,83,90,78,92,82,89,84,88,82,83,87,86,93,80,80,86,81,88,85,85,82,91,132

Radius of gyration: 28.73 Å; Cα contacts (8 Å, |Δi|>4): 253; chains: 1; bounding box: 64×29×93 Å

Foldseek 3Di:
DDDDDDDPPPPPVVVLVVVLVVVCLAFWAQDLVLRFTAGLHPPFLATDDLQCQLVCCCPPVVDDNVSSVVNSVVSCVVSVVRPDPPRPDDDAAAAADDPSHDKDKFKAAQVDGPQTHLDPVRNQVCCCPPVVDNDDPRIDIFIWTARRPSPDRRIHGYDNVHDDDGDGPVVPVVVPD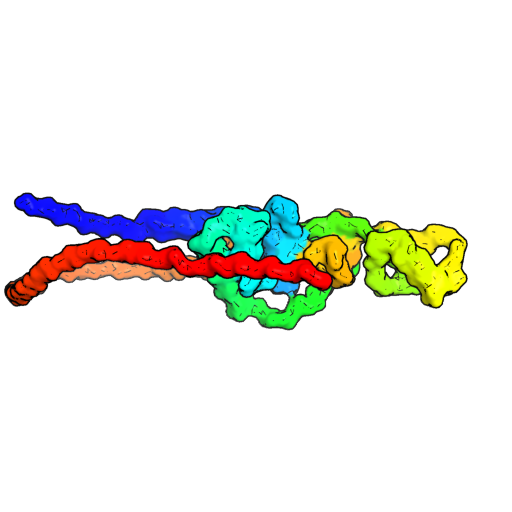DPDDDDDDDDDDDDDDDDDDDYDDDDDDDDDDDDDDDDDDDDD

pLDDT: mean 75.28, std 21.29, range [33.59, 97.0]